Protein AF-A0A6G0U129-F1 (afdb_monomer)

Structure (mmCIF, N/CA/C/O backbone):
data_AF-A0A6G0U129-F1
#
_entry.id   AF-A0A6G0U129-F1
#
loop_
_atom_site.group_PDB
_atom_site.id
_atom_site.type_symbol
_atom_site.label_atom_id
_atom_site.label_alt_id
_atom_site.label_comp_id
_atom_site.label_asym_id
_atom_site.label_entity_id
_atom_site.label_seq_id
_atom_site.pdbx_PDB_ins_code
_atom_site.Cartn_x
_atom_site.Cartn_y
_atom_site.Cartn_z
_atom_site.occupancy
_atom_site.B_iso_or_equiv
_atom_site.auth_seq_id
_atom_site.auth_comp_id
_atom_site.auth_asym_id
_atom_site.auth_atom_id
_atom_site.pdbx_PDB_model_num
ATOM 1 N N . MET A 1 1 ? -0.779 -7.998 -1.312 1.00 82.19 1 MET A N 1
ATOM 2 C CA . MET A 1 1 ? -1.085 -9.159 -0.430 1.00 82.19 1 MET A CA 1
ATOM 3 C C . MET A 1 1 ? -1.477 -8.785 1.014 1.00 82.19 1 MET A C 1
ATOM 5 O O . MET A 1 1 ? -2.601 -9.069 1.409 1.00 82.19 1 MET A O 1
ATOM 9 N N . LYS A 1 2 ? -0.619 -8.112 1.806 1.00 89.19 2 LYS A N 1
ATOM 10 C CA . LYS A 1 2 ? -0.858 -7.835 3.250 1.00 89.19 2 LYS A CA 1
ATOM 11 C C . LYS A 1 2 ? -2.200 -7.145 3.566 1.00 89.19 2 LYS A C 1
ATOM 13 O O . LYS A 1 2 ? -2.839 -7.475 4.559 1.00 89.19 2 LYS A O 1
ATOM 18 N N . ARG A 1 3 ? -2.641 -6.203 2.724 1.00 90.75 3 ARG A N 1
ATOM 19 C CA . ARG A 1 3 ? -3.930 -5.504 2.886 1.00 90.75 3 ARG A CA 1
ATOM 20 C C . ARG A 1 3 ? -5.121 -6.459 2.755 1.00 90.75 3 ARG A C 1
ATOM 22 O O . ARG A 1 3 ? -5.935 -6.524 3.664 1.00 90.75 3 ARG A O 1
ATOM 29 N N . ALA A 1 4 ? -5.134 -7.274 1.699 1.00 90.94 4 ALA A N 1
ATOM 30 C CA . ALA A 1 4 ? -6.171 -8.276 1.465 1.00 90.94 4 ALA A CA 1
ATOM 31 C C . ALA A 1 4 ? -6.281 -9.282 2.622 1.00 90.94 4 ALA A C 1
ATOM 33 O O . ALA A 1 4 ? -7.391 -9.594 3.041 1.00 90.94 4 ALA A O 1
ATOM 34 N N . TRP A 1 5 ? -5.147 -9.715 3.185 1.00 94.31 5 TRP A N 1
ATOM 35 C CA . TRP A 1 5 ? -5.137 -10.593 4.358 1.00 94.31 5 TRP A CA 1
ATOM 36 C C . TRP A 1 5 ? -5.777 -9.942 5.586 1.00 94.31 5 TRP A C 1
ATOM 38 O O . TRP A 1 5 ? -6.634 -10.536 6.234 1.00 94.31 5 TRP A O 1
ATOM 48 N N . ARG A 1 6 ? -5.423 -8.684 5.881 1.00 94.69 6 ARG A N 1
ATOM 49 C CA . ARG A 1 6 ? -6.038 -7.941 6.992 1.00 94.69 6 ARG A CA 1
ATOM 50 C C . ARG A 1 6 ? -7.542 -7.774 6.800 1.00 94.69 6 ARG A C 1
ATOM 52 O O . ARG A 1 6 ? -8.272 -7.826 7.782 1.00 94.69 6 ARG A O 1
ATOM 59 N N . ASP A 1 7 ? -7.999 -7.574 5.571 1.00 94.56 7 ASP A N 1
ATOM 60 C CA . ASP A 1 7 ? -9.425 -7.428 5.281 1.00 94.56 7 ASP A CA 1
ATOM 61 C C . ASP A 1 7 ? -10.180 -8.745 5.503 1.00 94.56 7 ASP A C 1
ATOM 63 O O . ASP A 1 7 ? -11.234 -8.731 6.132 1.00 94.56 7 ASP A O 1
ATOM 67 N N . ILE A 1 8 ? -9.611 -9.881 5.081 1.00 94.44 8 ILE A N 1
ATOM 68 C CA . ILE A 1 8 ? -10.173 -11.220 5.336 1.00 94.44 8 ILE A CA 1
ATOM 69 C C . ILE A 1 8 ? -10.252 -11.494 6.844 1.00 94.44 8 ILE A C 1
ATOM 71 O O . ILE A 1 8 ? -11.299 -11.896 7.346 1.00 94.44 8 ILE A O 1
ATOM 75 N N . LEU A 1 9 ? -9.187 -11.199 7.595 1.00 93.62 9 LEU A N 1
ATOM 76 C CA . LEU A 1 9 ? -9.188 -11.361 9.052 1.00 93.62 9 LEU A CA 1
ATOM 77 C C . LEU A 1 9 ? -10.216 -10.458 9.748 1.00 93.62 9 LEU A C 1
ATOM 79 O O . LEU A 1 9 ? -10.861 -10.883 10.704 1.00 93.62 9 LEU A O 1
ATOM 83 N N . ARG A 1 10 ? -10.399 -9.220 9.269 1.00 93.88 10 ARG A N 1
ATOM 84 C CA . ARG A 1 10 ? -11.442 -8.315 9.777 1.00 93.88 10 ARG A CA 1
ATOM 85 C C . ARG A 1 10 ? -12.841 -8.857 9.497 1.00 93.88 10 ARG A C 1
ATOM 87 O O . ARG A 1 10 ? -13.677 -8.843 10.392 1.00 93.88 10 ARG A O 1
ATOM 94 N N . GLN A 1 11 ? -13.087 -9.351 8.284 1.00 93.56 11 GLN A N 1
ATOM 95 C CA . GLN A 1 11 ? -14.366 -9.966 7.914 1.00 93.56 11 GLN A CA 1
ATOM 96 C C . GLN A 1 11 ? -14.665 -11.194 8.780 1.00 93.56 11 GLN A C 1
ATOM 98 O O . GLN A 1 11 ? -15.768 -11.316 9.312 1.00 93.56 11 GLN A O 1
ATOM 103 N N . TRP A 1 12 ? -13.667 -12.053 8.996 1.00 93.88 12 TRP A N 1
ATOM 104 C CA . TRP A 1 12 ? -13.798 -13.202 9.887 1.00 93.88 12 TRP A CA 1
ATOM 105 C C . TRP A 1 12 ? -14.127 -12.773 11.324 1.00 93.88 12 TRP A C 1
ATOM 107 O O . TRP A 1 12 ? -15.080 -13.285 11.908 1.00 93.88 12 TRP A O 1
ATOM 117 N N . LYS A 1 13 ? -13.423 -11.772 11.869 1.00 93.00 13 LYS A N 1
ATOM 118 C CA . LYS A 1 13 ? -13.658 -11.262 13.232 1.00 93.00 13 LYS A CA 1
ATOM 119 C C . LYS A 1 13 ? -15.055 -10.654 13.425 1.00 93.00 13 LYS A C 1
ATOM 121 O O . LYS A 1 13 ? -15.589 -10.703 14.525 1.00 93.00 13 LYS A O 1
ATOM 126 N N . ASN A 1 14 ? -15.667 -10.136 12.360 1.00 91.56 14 ASN A N 1
ATOM 127 C CA . ASN A 1 14 ? -17.037 -9.610 12.385 1.00 91.56 14 ASN A CA 1
ATOM 128 C C . ASN A 1 14 ? -18.121 -10.707 12.327 1.00 91.56 14 ASN A C 1
ATOM 130 O O . ASN A 1 14 ? -19.307 -10.410 12.459 1.00 91.56 14 ASN A O 1
ATOM 134 N N . THR A 1 15 ? -17.748 -11.969 12.103 1.00 91.25 15 THR A N 1
ATOM 135 C CA . THR A 1 15 ? -18.687 -13.102 12.072 1.00 91.25 15 THR A CA 1
ATOM 136 C C . THR A 1 15 ? -19.051 -13.531 13.497 1.00 91.25 15 THR A C 1
ATOM 138 O O . THR A 1 15 ? -18.227 -13.403 14.397 1.00 91.25 15 THR A O 1
ATOM 141 N N . LYS A 1 16 ? -20.245 -14.112 13.716 1.00 87.25 16 LYS A N 1
ATOM 142 C CA . LYS A 1 16 ? -20.669 -14.626 15.040 1.00 87.25 16 LYS A CA 1
ATOM 143 C C . LYS A 1 16 ? -19.612 -15.521 15.691 1.00 87.25 16 LYS A C 1
ATOM 145 O O . LYS A 1 16 ? -19.291 -15.333 16.854 1.00 87.25 16 LYS A O 1
ATOM 150 N N . THR A 1 17 ? -19.038 -16.444 14.923 1.00 85.69 17 THR A N 1
ATOM 151 C CA . THR A 1 17 ? -17.970 -17.331 15.396 1.00 85.69 17 THR A CA 1
ATOM 152 C C . THR A 1 17 ? -16.692 -16.550 15.701 1.00 85.69 17 THR A C 1
ATOM 154 O O . THR A 1 17 ? -16.169 -16.649 16.802 1.00 85.69 17 THR A O 1
ATOM 157 N N . GLY A 1 18 ? -16.203 -15.732 14.763 1.00 85.50 18 GLY A N 1
ATOM 158 C CA . GLY A 1 18 ? -14.938 -15.002 14.921 1.00 85.50 18 GLY A CA 1
ATOM 159 C C . GLY A 1 18 ? -14.965 -13.900 15.984 1.00 85.50 18 GLY A C 1
ATOM 160 O O . GLY A 1 18 ? -13.926 -13.592 16.555 1.00 85.50 18 GLY A O 1
ATOM 161 N N . SER A 1 19 ? -16.137 -13.348 16.307 1.00 89.06 19 SER A N 1
ATOM 162 C CA . SER A 1 19 ? -16.291 -12.353 17.375 1.00 89.06 19 SER A CA 1
ATOM 163 C C . SER A 1 19 ? -16.135 -12.955 18.773 1.00 89.06 19 SER A C 1
ATOM 165 O O . SER A 1 19 ? -15.818 -12.223 19.709 1.00 89.06 19 SER A O 1
ATOM 167 N N . CYS A 1 20 ? -16.371 -14.261 18.931 1.00 88.56 20 CYS A N 1
ATOM 168 C CA . CYS A 1 20 ? -16.239 -14.956 20.212 1.00 88.56 20 CYS A CA 1
ATOM 169 C C . CYS A 1 20 ? -14.793 -15.367 20.526 1.00 88.56 20 CYS A C 1
ATOM 171 O O . CYS A 1 20 ? -14.497 -15.697 21.672 1.00 88.56 20 CYS A O 1
ATOM 173 N N . TYR A 1 21 ? -13.894 -15.348 19.537 1.00 86.62 21 TYR A N 1
ATOM 174 C CA . TYR A 1 21 ? -12.507 -15.779 19.701 1.00 86.62 21 TYR A CA 1
ATOM 175 C C . TYR A 1 21 ? -11.539 -14.595 19.629 1.00 86.62 21 TYR A C 1
ATOM 177 O O . TYR A 1 21 ? -11.627 -13.728 18.760 1.00 86.62 21 TYR A O 1
ATOM 185 N N . THR A 1 22 ? -10.578 -14.563 20.555 1.00 86.00 22 THR A N 1
ATOM 186 C CA . THR A 1 22 ? -9.531 -13.527 20.588 1.00 86.00 22 THR A CA 1
ATOM 187 C C . THR A 1 22 ? -8.443 -13.803 19.548 1.00 86.00 22 THR A C 1
ATOM 189 O O . THR A 1 22 ? -7.896 -12.874 18.950 1.00 86.00 22 THR A O 1
ATOM 192 N N . THR A 1 23 ? -8.172 -15.086 19.304 1.00 88.81 23 THR A N 1
ATOM 193 C CA . THR A 1 23 ? -7.172 -15.608 18.376 1.00 88.81 23 THR A CA 1
ATOM 194 C C . THR A 1 23 ? -7.830 -16.427 17.272 1.00 88.81 23 THR A C 1
ATOM 196 O O . THR A 1 23 ? -8.945 -16.931 17.406 1.00 88.81 23 THR A O 1
ATOM 199 N N . LEU A 1 24 ? -7.133 -16.552 16.142 1.00 89.38 24 LEU A N 1
ATOM 200 C CA . LEU A 1 24 ? -7.595 -17.382 15.038 1.00 89.38 24 LEU A CA 1
ATOM 201 C C . LEU A 1 24 ? -7.411 -18.864 15.389 1.00 89.38 24 LEU A C 1
ATOM 203 O O . LEU A 1 24 ? -6.307 -19.297 15.714 1.00 89.38 24 LEU A O 1
ATOM 207 N N . GLN A 1 25 ? -8.487 -19.642 15.290 1.00 90.31 25 GLN A N 1
ATOM 208 C CA . GLN A 1 25 ? -8.441 -21.090 15.495 1.00 90.31 25 GLN A CA 1
ATOM 209 C C . GLN A 1 25 ? -7.656 -21.783 14.371 1.00 90.31 25 GLN A C 1
ATOM 211 O O . GLN A 1 25 ? -7.764 -21.394 13.203 1.00 90.31 25 GLN A O 1
ATOM 216 N N . LYS A 1 26 ? -6.908 -22.844 14.709 1.00 89.31 26 LYS A N 1
ATOM 217 C CA . LYS A 1 26 ? -6.070 -23.591 13.752 1.00 89.31 26 LYS A CA 1
ATOM 218 C C . LYS A 1 26 ? -6.872 -24.135 12.567 1.00 89.31 26 LYS A C 1
ATOM 220 O O . LYS A 1 26 ? -6.410 -24.034 11.438 1.00 89.31 26 LYS A O 1
ATOM 225 N N . ASP A 1 27 ? -8.097 -24.594 12.799 1.00 89.94 27 ASP A N 1
ATOM 226 C CA . ASP A 1 27 ? -8.946 -25.195 11.759 1.00 89.94 27 ASP A CA 1
ATOM 227 C C . ASP A 1 27 ? -9.476 -24.171 10.744 1.00 89.94 27 ASP A C 1
ATOM 229 O O . ASP A 1 27 ? -9.787 -24.498 9.596 1.00 89.94 27 ASP A O 1
ATOM 233 N N . MET A 1 28 ? -9.567 -22.904 11.156 1.00 90.25 28 MET A N 1
ATOM 234 C CA . MET A 1 28 ? -10.035 -21.813 10.303 1.00 90.25 28 MET A CA 1
ATOM 235 C C . MET A 1 28 ? -8.918 -21.234 9.438 1.00 90.25 28 MET A C 1
ATOM 237 O O . MET A 1 28 ? -9.198 -20.677 8.375 1.00 90.25 28 MET A O 1
ATOM 241 N N . PHE A 1 29 ? -7.660 -21.374 9.859 1.00 91.88 29 PHE A N 1
ATOM 242 C CA . PHE A 1 29 ? -6.520 -20.804 9.151 1.00 91.88 29 PHE A CA 1
ATOM 243 C C . PHE A 1 29 ? -6.392 -21.297 7.698 1.00 91.88 29 PHE A C 1
ATOM 245 O O . PHE A 1 29 ? -6.326 -20.433 6.820 1.00 91.88 29 PHE A O 1
ATOM 252 N N . PRO A 1 30 ? -6.445 -22.613 7.393 1.00 94.81 30 PRO A N 1
ATOM 253 C CA . PRO A 1 30 ? -6.364 -23.093 6.013 1.00 94.81 30 PRO A CA 1
ATOM 254 C C . PRO A 1 30 ? -7.454 -22.495 5.124 1.00 94.81 30 PRO A C 1
ATOM 256 O O . PRO A 1 30 ? -7.175 -22.053 4.016 1.00 94.81 30 PRO A O 1
ATOM 259 N N . ARG A 1 31 ? -8.686 -22.392 5.640 1.00 93.94 31 ARG A N 1
ATOM 260 C CA . ARG A 1 31 ? -9.835 -21.857 4.894 1.00 93.94 31 ARG A CA 1
ATOM 261 C C . ARG A 1 31 ? -9.650 -20.384 4.538 1.00 93.94 31 ARG A C 1
ATOM 263 O O . ARG A 1 31 ? -9.869 -19.990 3.395 1.00 93.94 31 ARG A O 1
ATOM 270 N N . LEU A 1 32 ? -9.227 -19.571 5.507 1.00 94.44 32 LEU A N 1
ATOM 271 C CA . LEU A 1 32 ? -8.958 -18.151 5.267 1.00 94.44 32 LEU A CA 1
ATOM 272 C C . LEU A 1 32 ? -7.756 -17.958 4.337 1.00 94.44 32 LEU A C 1
ATOM 274 O O . LEU A 1 32 ? -7.737 -17.014 3.548 1.00 94.44 32 LEU A O 1
ATOM 278 N N . LEU A 1 33 ? -6.759 -18.843 4.418 1.00 94.06 33 LEU A N 1
ATOM 279 C CA . LEU A 1 33 ? -5.597 -18.807 3.540 1.00 94.06 33 LEU A CA 1
ATOM 280 C C . LEU A 1 33 ? -5.979 -19.116 2.088 1.00 94.06 33 LEU A C 1
ATOM 282 O O . LEU A 1 33 ? -5.548 -18.386 1.200 1.00 94.06 33 LEU A O 1
ATOM 286 N N . THR A 1 34 ? -6.829 -20.117 1.837 1.00 94.75 34 THR A N 1
ATOM 287 C CA . THR A 1 34 ? -7.367 -20.389 0.491 1.00 94.75 34 THR A CA 1
ATOM 288 C C . THR A 1 34 ? -8.096 -19.165 -0.060 1.00 94.75 34 THR A C 1
ATOM 290 O O . THR A 1 34 ? -7.770 -18.693 -1.143 1.00 94.75 34 THR A O 1
ATOM 293 N N . GLN A 1 3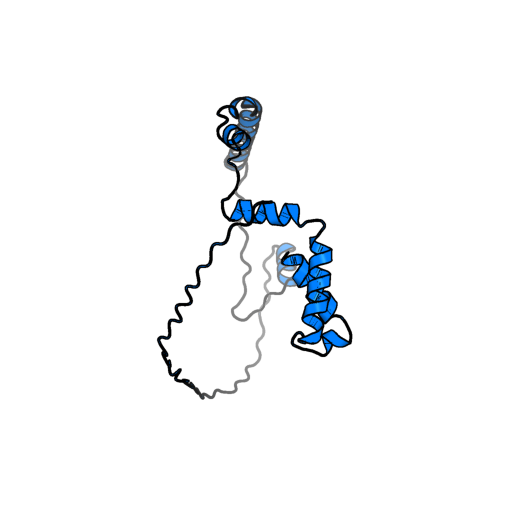5 ? -8.966 -18.548 0.745 1.00 93.88 35 GLN A N 1
ATOM 294 C CA . GLN A 1 35 ? -9.672 -17.324 0.358 1.00 93.88 35 GLN A CA 1
ATOM 295 C C . GLN A 1 35 ? -8.714 -16.163 0.026 1.00 93.88 35 GLN A C 1
ATOM 297 O O . GLN A 1 35 ? -9.000 -15.331 -0.839 1.00 93.88 35 GLN A O 1
ATOM 302 N N . LEU A 1 36 ? -7.571 -16.075 0.716 1.00 94.00 36 LEU A N 1
ATOM 303 C CA . LEU A 1 36 ? -6.532 -15.110 0.373 1.00 94.00 36 LEU A CA 1
ATOM 304 C C . LEU A 1 36 ? -5.916 -15.426 -0.989 1.00 94.00 36 LEU A C 1
ATOM 306 O O . LEU A 1 36 ? -5.750 -14.487 -1.766 1.00 94.00 36 LEU A O 1
ATOM 310 N N . MET A 1 37 ? -5.578 -16.692 -1.253 1.00 93.00 37 MET A N 1
ATOM 311 C CA . MET A 1 37 ? -4.967 -17.131 -2.513 1.00 93.00 37 MET A CA 1
ATOM 312 C C . MET A 1 37 ? -5.865 -16.812 -3.711 1.00 93.00 37 MET A C 1
ATOM 314 O O . MET A 1 37 ? -5.389 -16.176 -4.651 1.00 93.00 37 MET A O 1
ATOM 318 N N . ASP A 1 38 ? -7.163 -17.099 -3.615 1.00 92.19 38 ASP A N 1
ATOM 319 C CA . ASP A 1 38 ? -8.142 -16.779 -4.665 1.00 92.19 38 ASP A CA 1
ATOM 320 C C . ASP A 1 38 ? -8.207 -15.263 -4.923 1.00 92.19 38 ASP A C 1
ATOM 322 O O . ASP A 1 38 ? -8.197 -14.779 -6.054 1.00 92.19 38 ASP A O 1
ATOM 326 N N . LYS A 1 39 ? -8.202 -14.460 -3.850 1.00 89.94 39 LYS A N 1
ATOM 327 C CA . LYS A 1 39 ? -8.294 -12.995 -3.948 1.00 89.94 39 LYS A CA 1
ATOM 328 C C . LYS A 1 39 ? -7.039 -12.346 -4.536 1.00 89.94 39 LYS A C 1
ATOM 330 O O . LYS A 1 39 ? -7.123 -11.253 -5.099 1.00 89.94 39 LYS A O 1
ATOM 335 N N . ILE A 1 40 ? -5.868 -12.957 -4.360 1.00 90.25 40 ILE A N 1
ATOM 336 C CA . ILE A 1 40 ? -4.608 -12.438 -4.910 1.00 90.25 40 ILE A CA 1
ATOM 337 C C . ILE A 1 40 ? -4.275 -13.009 -6.284 1.00 90.25 40 ILE A C 1
ATOM 339 O O . ILE A 1 40 ? -3.354 -12.482 -6.901 1.00 90.25 40 ILE A O 1
ATOM 343 N N . GLU A 1 41 ? -4.982 -14.038 -6.757 1.00 88.81 41 GLU A N 1
ATOM 344 C CA . GLU A 1 41 ? -4.705 -14.705 -8.031 1.00 88.81 41 GLU A CA 1
ATOM 345 C C . GLU A 1 41 ? -4.731 -13.719 -9.206 1.00 88.81 41 GLU A C 1
ATOM 347 O O . GLU A 1 41 ? -3.772 -13.647 -9.975 1.00 88.81 41 GLU A O 1
ATOM 352 N N . LEU A 1 42 ? -5.741 -12.843 -9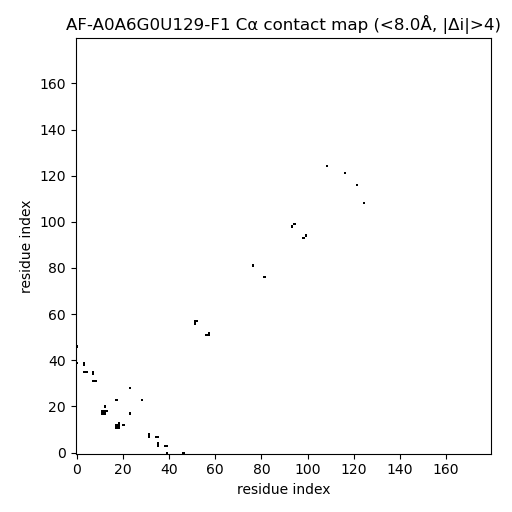.238 1.00 82.25 42 LEU A N 1
ATOM 353 C CA . LEU A 1 42 ? -5.878 -11.764 -10.226 1.00 82.25 42 LEU A CA 1
ATOM 354 C C . LEU A 1 42 ? -4.663 -10.820 -10.254 1.00 82.25 42 LEU A C 1
ATOM 356 O O . LEU A 1 42 ? -4.217 -10.399 -11.316 1.00 82.25 42 LEU A O 1
ATOM 360 N N . ASN A 1 43 ? -4.084 -10.532 -9.086 1.00 84.31 43 ASN A N 1
ATOM 361 C CA . ASN A 1 43 ? -2.965 -9.595 -8.937 1.00 84.31 43 ASN A CA 1
ATOM 362 C C . ASN A 1 43 ? -1.625 -10.318 -8.724 1.00 84.31 43 ASN A C 1
ATOM 364 O O . ASN A 1 43 ? -0.640 -9.699 -8.309 1.00 84.31 43 ASN A O 1
ATOM 368 N N . LYS A 1 44 ? -1.562 -11.637 -8.944 1.00 85.25 44 LYS A N 1
ATOM 369 C CA . LYS A 1 44 ? -0.391 -12.462 -8.613 1.00 85.25 44 LYS A CA 1
ATOM 370 C C . LYS A 1 44 ? 0.835 -12.016 -9.400 1.00 85.25 44 LYS A C 1
ATOM 372 O O . LYS A 1 44 ? 1.903 -11.844 -8.820 1.00 85.25 44 LYS A O 1
ATOM 377 N N . VAL A 1 45 ? 0.655 -11.751 -10.693 1.00 85.81 45 VAL A N 1
ATOM 378 C CA . VAL A 1 45 ? 1.719 -11.294 -11.598 1.00 85.81 45 VAL A CA 1
ATOM 379 C C . VAL A 1 45 ? 2.267 -9.932 -11.173 1.00 85.81 45 VAL A C 1
ATOM 381 O O . VAL A 1 45 ? 3.479 -9.735 -11.148 1.00 85.81 45 VAL A O 1
ATOM 384 N N . GLU A 1 46 ? 1.400 -8.992 -10.801 1.00 86.25 46 GLU A N 1
ATOM 385 C CA . GLU A 1 46 ? 1.816 -7.658 -10.357 1.00 86.25 46 GLU A CA 1
ATOM 386 C C . GLU A 1 46 ? 2.521 -7.694 -9.003 1.00 86.25 46 GLU A C 1
ATOM 388 O O . GLU A 1 46 ? 3.567 -7.070 -8.844 1.00 86.25 46 GLU A O 1
ATOM 393 N N . ASN A 1 47 ? 1.995 -8.465 -8.045 1.00 85.94 47 ASN A N 1
ATOM 394 C CA . ASN A 1 47 ? 2.639 -8.657 -6.745 1.00 85.94 47 ASN A CA 1
ATOM 395 C C . ASN A 1 47 ? 4.031 -9.284 -6.909 1.00 85.94 47 ASN A C 1
ATOM 397 O O . ASN A 1 47 ? 4.966 -8.882 -6.219 1.00 85.94 47 ASN A O 1
ATOM 401 N N . LEU A 1 48 ? 4.174 -10.234 -7.838 1.00 86.50 48 LEU A N 1
ATOM 402 C CA . LEU A 1 48 ? 5.446 -10.879 -8.139 1.00 86.50 48 LEU A CA 1
ATOM 403 C C . LEU A 1 48 ? 6.435 -9.890 -8.772 1.00 86.50 48 LEU A C 1
ATOM 405 O O . LEU A 1 48 ? 7.556 -9.752 -8.291 1.00 86.50 48 LEU A O 1
ATOM 409 N N . LYS A 1 49 ? 6.001 -9.130 -9.787 1.00 85.94 49 LYS A N 1
ATOM 410 C CA . LYS A 1 49 ? 6.807 -8.062 -10.404 1.00 85.94 49 LYS A CA 1
ATOM 411 C C . LYS A 1 49 ? 7.230 -6.998 -9.386 1.00 85.94 49 LYS A C 1
ATOM 413 O O . LYS A 1 49 ? 8.370 -6.546 -9.419 1.00 85.94 49 LYS A O 1
ATOM 418 N N . ALA A 1 50 ? 6.336 -6.608 -8.478 1.00 84.69 50 ALA A N 1
ATOM 419 C CA . ALA A 1 50 ? 6.636 -5.655 -7.413 1.00 84.69 50 ALA A CA 1
ATOM 420 C C . ALA A 1 50 ? 7.654 -6.218 -6.408 1.00 84.69 50 ALA A C 1
ATOM 422 O O . ALA A 1 50 ? 8.562 -5.495 -6.013 1.00 84.69 50 ALA A O 1
ATOM 423 N N . GLY A 1 51 ? 7.547 -7.501 -6.046 1.00 85.44 51 GLY A N 1
ATOM 424 C CA . GLY A 1 51 ? 8.525 -8.176 -5.189 1.00 85.44 51 GLY A CA 1
ATOM 425 C C . GLY A 1 51 ? 9.914 -8.246 -5.825 1.00 85.44 51 GLY A C 1
ATOM 426 O O . GLY A 1 51 ? 10.896 -7.892 -5.182 1.00 85.44 51 GLY A O 1
ATOM 427 N N . PHE A 1 52 ? 9.990 -8.611 -7.107 1.00 87.94 52 PHE A N 1
ATOM 428 C CA . PHE A 1 52 ? 11.242 -8.602 -7.871 1.00 87.94 52 PHE A CA 1
ATOM 429 C C . PHE A 1 52 ? 11.855 -7.203 -7.976 1.00 87.94 52 PHE A C 1
ATOM 431 O O . PHE A 1 52 ? 13.061 -7.040 -7.812 1.00 87.94 52 PHE A O 1
ATOM 438 N N . LYS A 1 53 ? 11.020 -6.178 -8.176 1.00 84.50 53 LYS A N 1
ATOM 439 C CA . LYS A 1 53 ? 11.461 -4.782 -8.176 1.00 84.50 53 LYS A CA 1
ATOM 440 C C . LYS A 1 53 ? 12.034 -4.355 -6.820 1.00 84.50 53 LYS A C 1
ATOM 442 O O . LYS A 1 53 ? 13.085 -3.727 -6.798 1.00 84.50 53 LYS A O 1
ATOM 447 N N . GLU A 1 54 ? 11.367 -4.697 -5.718 1.00 82.94 54 GLU A N 1
ATOM 448 C CA . GLU A 1 54 ? 11.817 -4.361 -4.357 1.00 82.94 54 GLU A CA 1
ATOM 449 C C . GLU A 1 54 ? 13.124 -5.077 -3.992 1.00 82.94 54 GLU A C 1
ATOM 451 O O . GLU A 1 54 ? 14.023 -4.477 -3.415 1.00 82.94 54 GLU A O 1
ATOM 456 N N . ALA A 1 55 ? 13.267 -6.342 -4.398 1.00 83.44 55 ALA A N 1
ATOM 457 C CA . ALA A 1 55 ? 14.498 -7.115 -4.233 1.00 83.44 55 ALA A CA 1
ATOM 458 C C . ALA A 1 55 ? 15.648 -6.637 -5.143 1.00 83.44 55 ALA A C 1
ATOM 460 O O . ALA A 1 55 ? 16.732 -7.214 -5.121 1.00 83.44 55 ALA A O 1
ATOM 461 N N . GLY A 1 56 ? 15.414 -5.632 -5.993 1.00 79.00 56 GLY A N 1
ATOM 462 C CA . GLY A 1 56 ? 16.384 -5.140 -6.969 1.00 79.00 56 GLY A CA 1
ATOM 463 C C . GLY A 1 56 ? 16.586 -6.059 -8.179 1.00 79.00 56 GLY A C 1
ATOM 464 O O . GLY A 1 56 ? 17.257 -5.666 -9.129 1.00 79.00 56 GLY A O 1
ATOM 465 N N . ILE A 1 57 ? 15.952 -7.234 -8.210 1.00 82.62 57 ILE A N 1
ATOM 466 C CA . ILE A 1 57 ? 16.016 -8.218 -9.298 1.00 82.62 57 ILE A CA 1
ATOM 467 C C . ILE A 1 57 ? 15.030 -7.809 -10.401 1.00 82.62 57 ILE A C 1
ATOM 469 O O . ILE A 1 57 ? 14.017 -8.458 -10.650 1.00 82.62 57 ILE A O 1
ATOM 473 N N . HIS A 1 58 ? 15.297 -6.686 -11.058 1.00 77.50 58 HIS A N 1
ATOM 474 C CA . HIS A 1 58 ? 14.510 -6.230 -12.198 1.00 77.50 58 HIS A CA 1
ATOM 475 C C . HIS A 1 58 ? 15.435 -5.756 -13.323 1.00 77.50 58 HIS A C 1
ATOM 477 O O . HIS A 1 58 ? 16.467 -5.147 -13.034 1.00 77.50 58 HIS A O 1
ATOM 483 N N . PRO A 1 59 ? 15.096 -6.010 -14.603 1.00 79.00 59 PRO A N 1
ATOM 484 C CA . PRO A 1 59 ? 15.860 -5.460 -15.712 1.00 79.00 59 PRO A CA 1
ATOM 485 C C . PRO A 1 59 ? 15.924 -3.938 -15.596 1.00 79.00 59 PRO A C 1
ATOM 487 O O . PRO A 1 59 ? 14.897 -3.280 -15.405 1.00 79.00 59 PRO A O 1
ATOM 490 N N . VAL A 1 60 ? 17.131 -3.387 -15.723 1.00 72.69 60 VAL A N 1
ATOM 491 C CA . VAL A 1 60 ? 17.346 -1.939 -15.725 1.00 72.69 60 VAL A CA 1
ATOM 492 C C . VAL A 1 60 ? 16.546 -1.342 -16.880 1.00 72.69 60 VAL A C 1
ATOM 494 O O . VAL A 1 60 ? 16.831 -1.601 -18.051 1.00 72.69 60 VAL A O 1
ATOM 497 N N . ASN A 1 61 ? 15.519 -0.557 -16.552 1.00 79.06 61 ASN A N 1
ATOM 498 C CA . ASN A 1 61 ? 14.708 0.124 -17.551 1.00 79.06 61 ASN A CA 1
ATOM 499 C C . ASN A 1 61 ? 15.471 1.360 -18.044 1.00 79.06 61 ASN A C 1
ATOM 501 O O . ASN A 1 61 ? 15.431 2.422 -17.419 1.00 79.06 61 ASN A O 1
ATOM 505 N N . LYS A 1 62 ? 16.189 1.180 -19.158 1.00 80.12 62 LYS A N 1
ATOM 506 C CA . LYS A 1 62 ? 16.995 2.224 -19.797 1.00 80.12 62 LYS A CA 1
ATOM 507 C C . LYS A 1 62 ? 16.150 3.439 -20.169 1.00 80.12 62 LYS A C 1
ATOM 509 O O . LYS A 1 62 ? 16.617 4.548 -19.980 1.00 80.12 62 LYS A O 1
ATOM 514 N N . ASP A 1 63 ? 14.906 3.248 -20.597 1.00 75.75 63 ASP A N 1
ATOM 515 C CA . ASP A 1 63 ? 14.039 4.343 -21.044 1.00 75.75 63 ASP A CA 1
ATOM 516 C C . ASP A 1 63 ? 13.655 5.271 -19.887 1.00 75.75 63 ASP A C 1
ATOM 518 O O . ASP A 1 63 ? 13.747 6.488 -20.012 1.00 75.75 63 ASP A O 1
ATOM 522 N N . LYS A 1 64 ? 13.324 4.710 -18.715 1.00 70.44 64 LYS A N 1
ATOM 523 C CA . LYS A 1 64 ? 13.085 5.507 -17.495 1.00 70.44 64 LYS A CA 1
ATOM 524 C C . LYS A 1 64 ? 14.337 6.227 -17.016 1.00 70.44 64 LYS A C 1
ATOM 526 O O . LYS A 1 64 ? 14.257 7.348 -16.521 1.00 70.44 64 LYS A O 1
ATOM 531 N N . LEU A 1 65 ? 15.487 5.572 -17.144 1.00 72.06 65 LEU A N 1
ATOM 532 C CA . LEU A 1 65 ? 16.769 6.166 -16.793 1.00 72.06 65 LEU A CA 1
ATOM 533 C C . LEU A 1 65 ? 17.116 7.315 -17.752 1.00 72.06 65 LEU A C 1
ATOM 535 O O . LEU A 1 65 ? 17.546 8.365 -17.294 1.00 72.06 65 LEU A O 1
ATOM 539 N N . LEU A 1 66 ? 16.846 7.164 -19.049 1.00 75.50 66 LEU A N 1
ATOM 540 C CA . LEU A 1 66 ? 17.005 8.209 -20.062 1.00 75.50 66 LEU A CA 1
ATOM 541 C C . LEU A 1 66 ? 16.011 9.365 -19.868 1.00 75.50 66 LEU A C 1
ATOM 543 O O . LEU A 1 66 ? 16.393 10.516 -20.040 1.00 75.50 66 LEU A O 1
ATOM 547 N N . GLU A 1 67 ? 14.774 9.099 -19.437 1.00 72.88 67 GLU A N 1
ATOM 548 C CA . GLU A 1 67 ? 13.792 10.133 -19.065 1.00 72.88 67 GLU A CA 1
ATOM 549 C C . GLU A 1 67 ? 14.247 10.952 -17.840 1.00 72.88 67 GLU A C 1
ATOM 551 O O . GLU A 1 67 ? 14.007 12.158 -17.756 1.00 72.88 67 GLU A O 1
ATOM 556 N N . GLN A 1 68 ? 14.937 10.314 -16.888 1.00 65.75 68 GLN A N 1
ATOM 557 C CA . GLN A 1 68 ? 15.543 10.997 -15.741 1.00 65.75 68 GLN A CA 1
ATOM 558 C C . GLN A 1 68 ? 16.831 11.737 -16.104 1.00 65.75 68 GLN A C 1
ATOM 560 O O . GLN A 1 68 ? 17.074 12.814 -15.561 1.00 65.75 68 GLN A O 1
ATOM 565 N N . LEU A 1 69 ? 17.629 11.177 -17.015 1.00 67.81 69 LEU A N 1
ATOM 566 C CA . LEU A 1 69 ? 18.832 11.812 -17.548 1.00 67.81 69 LEU A CA 1
ATOM 567 C C . LEU A 1 69 ? 18.535 12.903 -18.570 1.00 67.81 69 LEU A C 1
ATOM 569 O O . LEU A 1 69 ? 19.467 13.600 -18.955 1.00 67.81 69 LEU A O 1
ATOM 573 N N . ALA A 1 70 ? 17.286 13.055 -19.019 1.00 60.47 70 ALA A N 1
ATOM 574 C CA . ALA A 1 70 ? 16.925 14.038 -20.022 1.00 60.47 70 ALA A CA 1
ATOM 575 C C . ALA A 1 70 ? 17.288 15.454 -19.543 1.00 60.47 70 ALA A C 1
ATOM 577 O O . ALA A 1 70 ? 16.501 16.153 -18.901 1.00 60.47 70 ALA A O 1
ATOM 578 N N . GLU A 1 71 ? 18.456 15.905 -20.000 1.00 57.09 71 GLU A N 1
ATOM 579 C CA . GLU A 1 71 ? 18.951 17.283 -20.099 1.00 57.09 71 GLU A CA 1
ATOM 580 C C . GLU A 1 71 ? 17.966 18.219 -20.839 1.00 57.09 71 GLU A C 1
ATOM 582 O O . GLU A 1 71 ? 18.200 19.415 -20.978 1.00 57.09 71 GLU A O 1
ATOM 587 N N . HIS A 1 72 ? 16.820 17.693 -21.279 1.00 54.84 72 HIS A N 1
ATOM 588 C CA . HIS A 1 72 ? 15.834 18.321 -22.146 1.00 54.84 72 HIS A CA 1
ATOM 589 C C . HIS A 1 72 ? 14.571 18.831 -21.425 1.00 54.84 72 HIS A C 1
ATOM 591 O O . HIS A 1 72 ? 13.594 19.203 -22.073 1.00 54.84 72 HIS A O 1
ATOM 597 N N . LYS A 1 73 ? 14.557 18.898 -20.085 1.00 56.28 73 LYS A N 1
ATOM 598 C CA . LYS A 1 73 ? 13.473 19.600 -19.358 1.00 56.28 73 LYS A CA 1
ATOM 599 C C . LYS A 1 73 ? 13.538 21.125 -19.500 1.00 56.28 73 LYS A C 1
ATOM 601 O O . LYS A 1 73 ? 12.558 21.797 -19.195 1.00 56.28 73 LYS A O 1
ATOM 606 N N . SER A 1 74 ? 14.644 21.669 -20.009 1.00 56.28 74 SER A N 1
ATOM 607 C CA . SER A 1 74 ? 14.771 23.096 -20.333 1.00 56.28 74 SER A CA 1
ATOM 608 C C . SER A 1 74 ? 13.858 23.537 -21.484 1.00 56.28 74 SER A C 1
ATOM 610 O O . SER A 1 74 ? 13.494 24.707 -21.533 1.00 56.28 74 SER A O 1
ATOM 612 N N . SER A 1 75 ? 13.450 22.622 -22.377 1.00 57.81 75 SER A N 1
ATOM 613 C CA . SER A 1 75 ? 12.616 22.958 -23.541 1.00 57.81 75 SER A CA 1
ATOM 614 C C . SER A 1 75 ? 11.109 22.886 -23.281 1.00 57.81 75 SER A C 1
ATOM 616 O O . SER A 1 75 ? 10.340 23.380 -24.095 1.00 57.81 75 SER A O 1
ATOM 618 N N . MET A 1 76 ? 10.674 22.216 -22.207 1.00 60.06 76 MET A N 1
ATOM 619 C CA . MET A 1 76 ? 9.249 22.054 -21.868 1.00 60.06 76 MET A CA 1
ATOM 620 C C . MET A 1 76 ? 8.772 23.087 -20.839 1.00 60.06 76 MET A C 1
ATOM 622 O O . MET A 1 76 ? 7.573 23.298 -20.672 1.00 60.06 76 MET A O 1
ATOM 626 N N . LEU A 1 77 ? 9.702 23.727 -20.132 1.00 64.69 77 LEU A N 1
ATOM 627 C CA . LEU A 1 77 ? 9.392 24.812 -19.217 1.00 64.69 77 LEU A CA 1
ATOM 628 C C . LEU A 1 77 ? 9.393 26.130 -19.994 1.00 64.69 77 LEU A C 1
ATOM 630 O O . LEU A 1 77 ? 10.444 26.587 -20.438 1.00 64.69 77 LEU A O 1
ATOM 634 N N . ASP A 1 78 ? 8.217 26.746 -20.135 1.00 74.81 78 ASP A N 1
ATOM 635 C CA . ASP A 1 78 ? 8.089 28.114 -20.642 1.00 74.81 78 ASP A CA 1
ATOM 636 C C . ASP A 1 78 ? 8.754 29.069 -19.643 1.00 74.81 78 ASP A C 1
ATOM 638 O O . ASP A 1 78 ? 8.135 29.557 -18.691 1.00 74.81 78 ASP A O 1
ATOM 642 N N . ASN A 1 79 ? 10.049 29.317 -19.844 1.00 79.75 79 ASN A N 1
ATOM 643 C CA . ASN A 1 79 ? 10.852 30.216 -19.015 1.00 79.75 79 ASN A CA 1
ATOM 644 C C . ASN A 1 79 ? 10.212 31.611 -18.910 1.00 79.75 79 ASN A C 1
ATOM 646 O O . ASN A 1 79 ? 10.305 32.254 -17.867 1.00 79.75 79 ASN A O 1
ATOM 650 N N . ASP A 1 80 ? 9.472 32.030 -19.938 1.00 81.88 80 ASP A N 1
ATOM 651 C CA . ASP A 1 80 ? 8.707 33.276 -19.950 1.00 81.88 80 ASP A CA 1
ATOM 652 C C . ASP A 1 80 ? 7.510 33.258 -18.992 1.00 81.88 80 ASP A C 1
ATOM 654 O O . ASP A 1 80 ? 7.224 34.264 -18.339 1.00 81.88 80 ASP A O 1
ATOM 658 N N . LEU A 1 81 ? 6.801 32.131 -18.875 1.00 85.38 81 LEU A N 1
ATOM 659 C CA . LEU A 1 81 ? 5.688 31.987 -17.933 1.00 85.38 81 LEU A CA 1
ATOM 660 C C . LEU A 1 81 ? 6.204 31.983 -16.490 1.00 85.38 81 LEU A C 1
ATOM 662 O O . LEU A 1 81 ? 5.637 32.647 -15.621 1.00 85.38 81 LEU A O 1
ATOM 666 N N . ILE A 1 82 ? 7.315 31.283 -16.257 1.00 86.25 82 ILE A N 1
ATOM 667 C CA . ILE A 1 82 ? 7.986 31.211 -14.954 1.00 86.25 82 ILE A CA 1
AT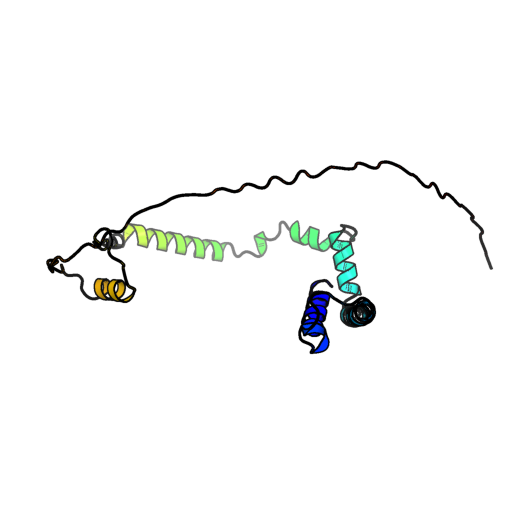OM 668 C C . ILE A 1 82 ? 8.534 32.585 -14.559 1.00 86.25 82 ILE A C 1
ATOM 670 O O . ILE A 1 82 ? 8.314 33.035 -13.435 1.00 86.25 82 ILE A O 1
ATOM 674 N N . GLY A 1 83 ? 9.175 33.290 -15.495 1.00 89.88 83 GLY A N 1
ATOM 675 C CA . GLY A 1 83 ? 9.683 34.643 -15.286 1.00 89.88 83 GLY A CA 1
ATOM 676 C C . GLY A 1 83 ? 8.575 35.638 -14.941 1.00 89.88 83 GLY A C 1
ATOM 677 O O . GLY A 1 83 ? 8.736 36.433 -14.016 1.00 89.88 83 GLY A O 1
ATOM 678 N N . LYS A 1 84 ? 7.421 35.559 -15.621 1.00 90.38 84 LYS A N 1
ATOM 679 C CA . LYS A 1 84 ? 6.249 36.403 -15.329 1.00 90.38 84 LYS A CA 1
ATOM 680 C C . LYS A 1 84 ? 5.649 36.109 -13.955 1.00 90.38 84 LYS A C 1
ATOM 682 O O . LYS A 1 84 ? 5.415 37.049 -13.203 1.00 90.38 84 LYS A O 1
ATOM 687 N N . ALA A 1 85 ? 5.448 34.837 -13.606 1.00 90.00 85 ALA A N 1
ATOM 688 C CA . ALA A 1 85 ? 4.918 34.450 -12.296 1.00 90.00 85 ALA A CA 1
ATOM 689 C C . ALA A 1 85 ? 5.844 34.888 -11.147 1.00 90.00 85 ALA A C 1
ATOM 691 O O . ALA A 1 85 ? 5.386 35.371 -10.114 1.00 90.00 85 ALA A O 1
ATOM 692 N N . PHE A 1 86 ? 7.157 34.773 -11.351 1.00 93.06 86 PHE A N 1
ATOM 693 C CA . PHE A 1 86 ? 8.156 35.211 -10.382 1.00 93.06 86 PHE A CA 1
ATOM 694 C C . PHE A 1 86 ? 8.185 36.738 -10.214 1.00 93.06 86 PHE A C 1
ATOM 696 O O . PHE A 1 86 ? 8.231 37.242 -9.092 1.00 93.06 86 PHE A O 1
ATOM 703 N N . LEU A 1 87 ? 8.114 37.487 -11.320 1.00 93.56 87 LEU A N 1
ATOM 704 C CA . LEU A 1 87 ? 8.018 38.950 -11.293 1.00 93.56 87 LEU A CA 1
ATOM 705 C C . LEU A 1 87 ? 6.766 39.428 -10.555 1.00 93.56 87 LEU A C 1
ATOM 707 O O . LEU A 1 87 ? 6.865 40.346 -9.740 1.00 93.56 87 LEU A O 1
ATOM 711 N N . ASP A 1 88 ? 5.622 38.793 -10.811 1.00 92.25 88 ASP A N 1
ATOM 712 C CA . ASP A 1 88 ? 4.351 39.118 -10.162 1.00 92.25 88 ASP A CA 1
ATOM 713 C C . ASP A 1 88 ? 4.417 38.865 -8.647 1.00 92.25 88 ASP A C 1
ATOM 715 O O . ASP A 1 88 ? 4.046 39.723 -7.845 1.00 92.25 88 ASP A O 1
ATOM 719 N N . GLN A 1 89 ? 5.017 37.744 -8.226 1.00 92.56 89 GLN A N 1
ATOM 720 C CA . GLN A 1 89 ? 5.256 37.466 -6.807 1.00 92.56 89 GLN A CA 1
ATOM 721 C C . GLN A 1 89 ? 6.129 38.543 -6.143 1.00 92.56 89 GLN A C 1
ATOM 723 O O . GLN A 1 89 ? 5.766 39.059 -5.085 1.00 92.56 89 GLN A O 1
ATOM 728 N N . ILE A 1 90 ? 7.253 38.923 -6.760 1.00 92.25 90 ILE A N 1
ATOM 729 C CA . ILE A 1 90 ? 8.139 39.962 -6.211 1.00 92.25 90 ILE A CA 1
ATOM 730 C C . ILE A 1 90 ? 7.425 41.315 -6.133 1.00 92.25 90 ILE A C 1
ATOM 732 O O . ILE A 1 90 ? 7.631 42.075 -5.184 1.00 92.25 90 ILE A O 1
ATOM 736 N N . GLN A 1 91 ? 6.604 41.651 -7.127 1.00 87.75 91 GLN A N 1
ATOM 737 C CA . GLN A 1 91 ? 5.838 42.894 -7.122 1.00 87.75 91 GLN A CA 1
ATOM 738 C C . GLN A 1 91 ? 4.787 42.905 -6.010 1.00 87.75 91 GLN A C 1
ATOM 740 O O . GLN A 1 91 ? 4.676 43.913 -5.310 1.00 87.75 91 GLN A O 1
ATOM 745 N N . ASN A 1 92 ? 4.096 41.787 -5.786 1.00 84.44 92 ASN A N 1
ATOM 746 C CA . ASN A 1 92 ? 3.144 41.633 -4.687 1.00 84.44 92 ASN A CA 1
ATOM 747 C C . ASN A 1 92 ? 3.830 41.768 -3.321 1.00 84.44 92 ASN A C 1
ATOM 749 O O . ASN A 1 92 ? 3.381 42.548 -2.483 1.00 84.44 92 ASN A O 1
ATOM 753 N N . GLU A 1 93 ? 4.979 41.114 -3.124 1.00 84.25 93 GLU A N 1
ATOM 754 C CA . GLU A 1 93 ? 5.762 41.265 -1.891 1.00 84.25 93 GLU A CA 1
ATOM 755 C C . GLU A 1 93 ? 6.206 42.722 -1.683 1.00 84.25 93 GLU A C 1
ATOM 757 O O . GLU A 1 93 ? 6.067 43.273 -0.592 1.00 84.25 93 GLU A O 1
ATOM 762 N N . ARG A 1 94 ? 6.680 43.404 -2.733 1.00 81.12 94 ARG A N 1
ATOM 763 C CA . ARG A 1 94 ? 7.045 44.829 -2.646 1.00 81.12 94 ARG A CA 1
ATOM 764 C C . ARG A 1 94 ? 5.863 45.710 -2.258 1.00 81.12 94 ARG A C 1
ATOM 766 O O . ARG A 1 94 ? 6.050 46.632 -1.467 1.00 81.12 94 ARG A O 1
ATOM 773 N N . GLN A 1 95 ? 4.671 45.450 -2.787 1.00 76.75 95 GLN A N 1
ATOM 774 C CA . GLN A 1 95 ? 3.467 46.191 -2.408 1.00 76.75 95 GLN A CA 1
ATOM 775 C C . GLN A 1 95 ? 3.077 45.933 -0.948 1.00 76.75 95 GLN A C 1
ATOM 777 O O . GLN A 1 95 ? 2.731 46.881 -0.246 1.00 76.75 95 GLN A O 1
ATOM 782 N N . ASP A 1 96 ? 3.228 44.703 -0.456 1.00 69.25 96 ASP A N 1
ATOM 783 C CA . ASP A 1 96 ? 3.006 44.373 0.956 1.00 69.25 96 ASP A CA 1
ATOM 784 C C . ASP A 1 96 ? 4.003 45.082 1.890 1.00 69.25 96 ASP A C 1
ATOM 786 O O . ASP A 1 96 ? 3.641 45.475 3.002 1.00 69.25 96 ASP A O 1
ATOM 790 N N . PHE A 1 97 ? 5.247 45.285 1.441 1.00 66.94 97 PHE A N 1
ATOM 791 C CA . PHE A 1 97 ? 6.283 45.983 2.211 1.00 66.94 97 PHE A CA 1
ATOM 792 C C . PHE A 1 97 ? 6.210 47.517 2.118 1.00 66.94 97 PHE A C 1
ATOM 794 O O . PHE A 1 97 ? 6.566 48.193 3.083 1.00 66.94 97 PHE A O 1
ATOM 801 N N . ILE A 1 98 ? 5.769 48.077 0.986 1.00 66.44 98 ILE A N 1
ATOM 802 C CA . ILE A 1 98 ? 5.758 49.531 0.729 1.00 66.44 98 ILE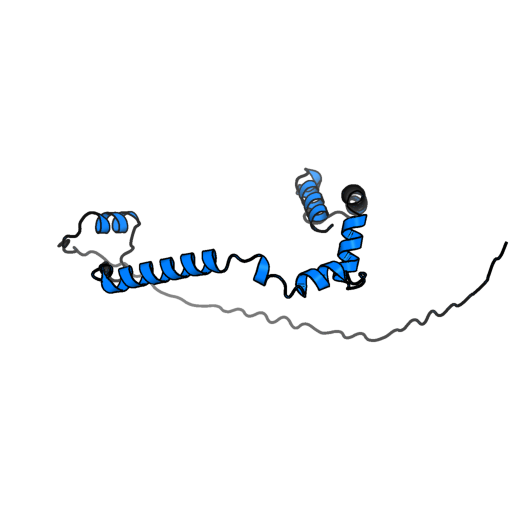 A CA 1
ATOM 803 C C . ILE A 1 98 ? 4.372 50.153 0.999 1.00 66.44 98 ILE A C 1
ATOM 805 O O . ILE A 1 98 ? 4.289 51.327 1.355 1.00 66.44 98 ILE A O 1
ATOM 809 N N . GLY A 1 99 ? 3.281 49.391 0.850 1.00 59.66 99 GLY A N 1
ATOM 810 C CA . GLY A 1 99 ? 1.919 49.926 0.720 1.00 59.66 99 GLY A CA 1
ATOM 811 C C . GLY A 1 99 ? 0.972 49.762 1.913 1.00 59.66 99 GLY A C 1
ATOM 812 O O . GLY A 1 99 ? -0.087 50.386 1.916 1.00 59.66 99 GLY A O 1
ATOM 813 N N . LEU A 1 100 ? 1.296 48.975 2.942 1.00 56.09 100 LEU A N 1
ATOM 814 C CA . LEU A 1 100 ? 0.376 48.752 4.063 1.00 56.09 100 LEU A CA 1
ATOM 815 C C . LEU A 1 100 ? 1.065 48.998 5.402 1.00 56.09 100 LEU A C 1
ATOM 817 O O . LEU A 1 100 ? 1.979 48.279 5.803 1.00 56.09 100 LEU A O 1
ATOM 821 N N . ALA A 1 101 ? 0.565 50.004 6.127 1.00 61.78 101 ALA A N 1
ATOM 822 C CA . ALA A 1 101 ? 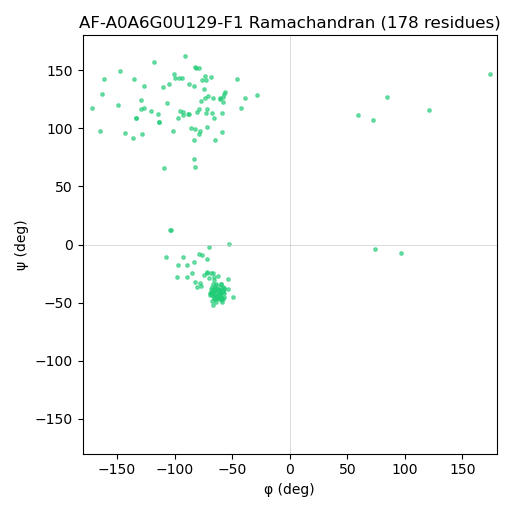0.792 50.150 7.558 1.00 61.78 101 ALA A CA 1
ATOM 823 C C . ALA A 1 101 ? 0.652 48.768 8.216 1.00 61.78 101 ALA A C 1
ATOM 825 O O . ALA A 1 101 ? -0.395 48.127 8.095 1.00 61.78 101 ALA A O 1
ATOM 826 N N . GLY A 1 102 ? 1.742 48.286 8.823 1.00 60.81 102 GLY A N 1
ATOM 827 C CA . GLY A 1 102 ? 1.889 46.893 9.237 1.00 60.81 102 GLY A CA 1
ATOM 828 C C . GLY A 1 102 ? 0.658 46.343 9.959 1.00 60.81 102 GLY A C 1
ATOM 829 O O . GLY A 1 102 ? 0.016 47.051 10.738 1.00 60.81 102 GLY A O 1
ATOM 830 N N . LYS A 1 103 ? 0.335 45.069 9.691 1.00 66.38 103 LYS A N 1
ATOM 831 C CA . LYS A 1 103 ? -0.838 44.362 10.239 1.00 66.38 103 LYS A CA 1
ATOM 832 C C . LYS A 1 103 ? -1.072 44.761 11.706 1.00 66.38 103 LYS A C 1
ATOM 834 O O . LYS A 1 103 ? -0.140 44.638 12.510 1.00 66.38 103 LYS A O 1
ATOM 839 N N . PRO A 1 104 ? -2.283 45.216 12.088 1.00 66.69 104 PRO A N 1
ATOM 840 C CA . PRO A 1 104 ? -2.526 45.700 13.439 1.00 66.69 104 PRO A CA 1
ATOM 841 C C . PRO A 1 104 ? -2.205 44.589 14.442 1.00 66.69 104 PRO A C 1
ATOM 843 O O . PRO A 1 104 ? -2.740 43.479 14.365 1.00 66.69 104 PRO A O 1
ATOM 846 N N . LYS A 1 105 ? -1.286 44.874 15.373 1.00 70.31 105 LYS A N 1
ATOM 847 C CA . LYS A 1 105 ? -0.850 43.909 16.388 1.00 70.31 105 LYS A CA 1
ATOM 848 C C . LYS A 1 105 ? -2.066 43.428 17.184 1.00 70.31 105 LYS A C 1
ATOM 850 O O . LYS A 1 105 ? -2.845 44.235 17.694 1.00 70.31 105 LYS A O 1
ATOM 855 N N . LYS A 1 106 ? -2.223 42.106 17.310 1.00 73.31 106 LYS A N 1
ATOM 856 C CA . LYS A 1 106 ? -3.294 41.499 18.114 1.00 73.31 106 LYS A CA 1
ATOM 857 C C . LYS A 1 106 ? -3.147 41.954 19.570 1.00 73.31 106 LYS A C 1
ATOM 859 O O . LYS A 1 106 ? -2.078 41.799 20.160 1.00 73.31 106 LYS A O 1
ATOM 864 N N . LYS A 1 107 ? -4.213 42.511 20.149 1.00 75.75 107 LYS A N 1
ATOM 865 C CA . LYS A 1 107 ? -4.249 42.886 21.571 1.00 75.75 107 LYS A CA 1
ATOM 866 C C . LYS A 1 107 ? -4.391 41.618 22.418 1.00 75.75 107 LYS A C 1
ATOM 868 O O . LYS A 1 107 ? -5.188 40.744 22.083 1.00 75.75 107 LYS A O 1
ATOM 873 N N . LYS A 1 108 ? -3.596 41.501 23.484 1.00 81.19 108 LYS A N 1
ATOM 874 C CA . LYS A 1 108 ? -3.648 40.361 24.412 1.00 81.19 108 LYS A CA 1
ATOM 875 C C . LYS A 1 108 ? -4.911 40.450 25.275 1.00 81.19 108 LYS A C 1
ATOM 877 O O . LYS A 1 108 ? -5.291 41.545 25.683 1.00 81.19 108 LYS A O 1
ATOM 882 N N . LEU A 1 109 ? -5.543 39.309 25.546 1.00 79.88 109 LEU A N 1
ATOM 883 C CA . LEU A 1 109 ? -6.636 39.224 26.513 1.00 79.88 109 LEU A CA 1
ATOM 884 C C . LEU A 1 109 ? -6.031 39.244 27.920 1.00 79.88 109 LEU A C 1
ATOM 886 O O . LEU A 1 109 ? -5.168 38.422 28.224 1.00 79.88 109 LEU A O 1
ATOM 890 N N . GLN A 1 110 ? -6.454 40.191 28.753 1.00 79.62 110 GLN A N 1
ATOM 891 C CA . GLN A 1 110 ? -6.022 40.244 30.145 1.00 79.62 110 GLN A CA 1
ATOM 892 C C . GLN A 1 110 ? -6.854 39.241 30.949 1.00 79.62 110 GLN A C 1
ATOM 894 O O . GLN A 1 110 ? -8.064 39.414 31.071 1.00 79.62 110 GLN A O 1
ATOM 899 N N . VAL A 1 111 ? -6.209 38.200 31.472 1.00 81.88 111 VAL A N 1
ATOM 900 C CA . VAL A 1 111 ? -6.844 37.133 32.261 1.00 81.88 111 VAL A CA 1
ATOM 901 C C . VAL A 1 111 ? -6.088 37.003 33.576 1.00 81.88 111 VAL A C 1
ATOM 903 O O . VAL A 1 111 ? -4.857 37.078 33.578 1.00 81.88 111 VAL A O 1
ATOM 906 N N . GLN A 1 112 ? -6.809 36.873 34.690 1.00 83.94 112 GLN A N 1
ATOM 907 C CA . GLN A 1 112 ? -6.179 36.709 35.996 1.00 83.94 112 GLN A CA 1
ATOM 908 C C . GLN A 1 112 ? -5.757 35.248 36.218 1.00 83.94 112 GLN A C 1
ATOM 910 O O . GLN A 1 112 ? -6.360 34.332 35.654 1.00 83.94 112 GLN A O 1
ATOM 915 N N . PRO A 1 113 ? -4.717 34.995 37.030 1.00 78.38 113 PRO A N 1
ATOM 916 C CA . PRO A 1 113 ? -4.305 33.636 37.360 1.00 78.38 113 PRO A CA 1
ATOM 917 C C . PRO A 1 113 ? -5.451 32.842 38.003 1.00 78.38 113 PRO A C 1
ATOM 919 O O . PRO A 1 113 ? -6.023 33.277 38.999 1.00 78.38 113 PRO A O 1
ATOM 922 N N . GLY A 1 114 ? -5.757 31.668 37.449 1.00 84.62 114 GLY A N 1
ATOM 923 C CA . GLY A 1 114 ? -6.827 30.788 37.935 1.00 84.62 114 GLY A CA 1
ATOM 924 C C . GLY A 1 114 ? -8.167 30.922 37.205 1.00 84.62 114 GLY A C 1
ATOM 925 O O . GLY A 1 114 ? -9.038 30.084 37.426 1.00 84.62 114 GLY A O 1
ATOM 926 N N . ASP A 1 115 ? -8.320 31.896 36.303 1.00 82.00 115 ASP A N 1
ATOM 927 C CA . ASP A 1 115 ? -9.520 32.020 35.470 1.00 82.00 115 ASP A CA 1
ATOM 928 C C . ASP A 1 115 ? -9.441 31.107 34.234 1.00 82.00 115 ASP A C 1
ATOM 930 O O . ASP A 1 115 ? -8.416 31.025 33.552 1.00 82.00 115 ASP A O 1
ATOM 934 N N . SER A 1 116 ? -10.549 30.430 33.920 1.00 84.12 116 SER A N 1
ATOM 935 C CA . SER A 1 116 ? -10.688 29.629 32.696 1.00 84.12 116 SER A CA 1
ATOM 936 C C . SER A 1 116 ? -11.330 30.453 31.574 1.00 84.12 116 SER A C 1
ATOM 938 O O . SER A 1 116 ? -12.198 31.284 31.828 1.00 84.12 116 SER A O 1
ATOM 940 N N . ILE A 1 117 ? -10.885 30.250 30.328 1.00 82.94 117 ILE A N 1
ATOM 941 C CA . ILE A 1 117 ? -11.334 31.022 29.157 1.00 82.94 117 ILE A CA 1
ATOM 942 C C . ILE A 1 117 ? -12.254 30.145 28.303 1.00 82.94 117 ILE A C 1
ATOM 944 O O . ILE A 1 117 ? -11.820 29.099 27.815 1.00 82.94 117 ILE A O 1
ATOM 948 N N . SER A 1 118 ? -13.496 30.585 28.080 1.00 83.88 118 SER A N 1
ATOM 949 C CA . SER A 1 118 ? -14.443 29.905 27.186 1.00 83.88 118 SER A CA 1
ATOM 950 C C . SER A 1 118 ? -14.374 30.435 25.745 1.00 83.88 118 SER A C 1
ATOM 952 O O . SER A 1 118 ? -13.856 31.522 25.462 1.00 83.88 118 SER A O 1
ATOM 954 N N . ILE A 1 119 ? -14.908 29.668 24.790 1.00 81.12 119 ILE A N 1
ATOM 955 C CA . ILE A 1 119 ? -14.933 30.048 23.365 1.00 81.12 119 ILE A CA 1
ATOM 956 C C . ILE A 1 119 ? -15.835 31.277 23.154 1.00 81.12 119 ILE A C 1
ATOM 958 O O . ILE A 1 119 ? -15.588 32.115 22.278 1.00 81.12 119 ILE A O 1
ATOM 962 N N . GLU A 1 120 ? -16.859 31.410 23.988 1.00 81.38 120 GLU A N 1
ATOM 963 C CA . GLU A 1 120 ? -17.802 32.517 24.031 1.00 81.38 120 GLU A CA 1
ATOM 964 C C . GLU A 1 120 ? -17.096 33.825 24.427 1.00 81.38 120 GLU A C 1
ATOM 966 O O . GLU A 1 120 ? -17.316 34.857 23.781 1.00 81.38 120 GLU A O 1
ATOM 971 N N . ASP A 1 121 ? -16.161 33.778 25.382 1.00 78.81 121 ASP A N 1
ATOM 972 C CA . ASP A 1 121 ? -15.371 34.941 25.817 1.00 78.81 121 ASP A CA 1
ATOM 973 C C . ASP A 1 121 ? -14.450 35.461 24.704 1.00 78.81 121 ASP A C 1
ATOM 975 O O . ASP A 1 121 ? -14.364 36.670 24.448 1.00 78.81 121 ASP A O 1
ATOM 979 N N . LEU A 1 122 ? -13.839 34.545 23.943 1.00 78.31 122 LEU A N 1
ATOM 980 C CA . LEU A 1 122 ? -13.014 34.875 22.773 1.00 78.31 122 LEU A CA 1
ATOM 981 C C . LEU A 1 122 ? -13.823 35.508 21.632 1.00 78.31 122 LEU A C 1
ATOM 983 O O . LEU A 1 122 ? -13.279 36.247 20.801 1.00 78.31 122 LEU A O 1
ATOM 987 N N . ARG A 1 123 ? -15.120 35.195 21.538 1.00 80.06 123 ARG A N 1
ATOM 988 C CA . ARG A 1 123 ? -16.032 35.810 20.562 1.00 80.06 123 ARG A CA 1
ATOM 989 C C . ARG A 1 123 ? -16.509 37.179 21.038 1.00 80.06 123 ARG A C 1
ATOM 991 O O . ARG A 1 123 ? -16.620 38.089 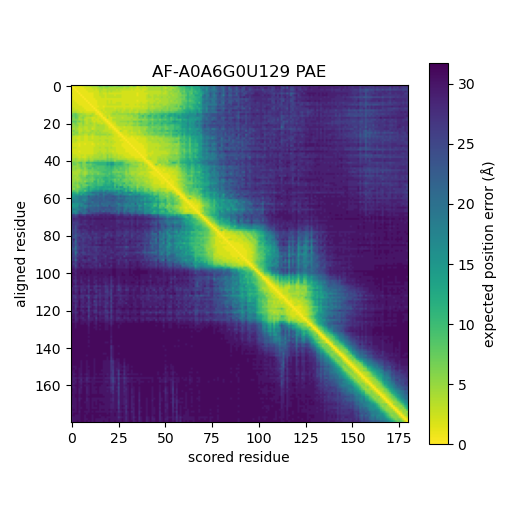20.219 1.00 80.06 123 ARG A O 1
ATOM 998 N N . LYS A 1 124 ? -16.733 37.348 22.343 1.00 73.62 124 LYS A N 1
ATOM 999 C CA . LYS A 1 124 ? -17.165 38.616 22.947 1.00 73.62 124 LYS A CA 1
ATOM 1000 C C . LYS A 1 124 ? -16.069 39.686 22.886 1.00 73.62 124 LYS A C 1
ATOM 1002 O O . LYS A 1 124 ? -16.352 40.809 22.476 1.00 73.62 124 LYS A O 1
ATOM 1007 N N . SER A 1 125 ? -14.813 39.313 23.158 1.00 69.56 125 SER A N 1
ATOM 1008 C CA . SER A 1 125 ? -13.643 40.202 23.026 1.00 69.56 125 SER A CA 1
ATOM 1009 C C . SER A 1 125 ? -13.444 40.731 21.596 1.00 69.56 125 SER A C 1
ATOM 1011 O O . SER A 1 125 ? -13.049 41.880 21.408 1.00 69.56 125 SER A O 1
ATOM 1013 N N . ARG A 1 126 ? -13.773 39.929 20.574 1.00 70.12 126 ARG A N 1
ATOM 1014 C CA . ARG A 1 126 ? -13.679 40.345 19.165 1.00 70.12 126 ARG A CA 1
ATOM 1015 C C . ARG A 1 126 ? -14.778 41.314 18.729 1.00 70.12 126 ARG A C 1
ATOM 1017 O O . ARG A 1 126 ? -14.554 42.066 17.788 1.00 70.12 126 ARG A O 1
ATOM 1024 N N . LYS A 1 127 ? -15.949 41.282 19.375 1.00 66.88 127 LYS A N 1
ATOM 1025 C CA . LYS A 1 127 ? -17.114 42.094 18.985 1.00 66.88 127 LYS A CA 1
ATOM 1026 C C . LYS A 1 127 ? -17.148 43.474 19.647 1.00 66.88 127 LYS A C 1
ATOM 1028 O O . LYS A 1 127 ? -17.676 44.393 19.041 1.00 66.88 127 LYS A O 1
ATOM 1033 N N . ASN A 1 128 ? -16.558 43.633 20.835 1.00 58.91 128 ASN A N 1
ATOM 1034 C CA . ASN A 1 128 ? -16.569 44.897 21.580 1.00 58.91 128 ASN A CA 1
ATOM 1035 C C . ASN A 1 128 ? -15.146 45.304 22.006 1.00 58.91 128 ASN A C 1
ATOM 1037 O O . ASN A 1 128 ? -14.669 44.853 23.049 1.00 58.91 128 ASN A O 1
ATOM 1041 N N . PRO A 1 129 ? -14.448 46.159 21.239 1.00 55.03 129 PRO A N 1
ATOM 1042 C CA . PRO A 1 129 ? -13.140 46.675 21.621 1.00 55.03 129 PRO A CA 1
ATOM 1043 C C . PRO A 1 129 ? -13.304 47.877 22.571 1.00 55.03 129 PRO A C 1
ATOM 1045 O O . PRO A 1 129 ? -13.099 49.019 22.176 1.00 55.03 129 PRO A O 1
ATOM 1048 N N . GLY A 1 130 ? -13.686 47.635 23.828 1.00 51.59 130 GLY A N 1
ATOM 1049 C CA . GLY A 1 130 ? -13.805 48.671 24.866 1.00 51.59 130 GLY A CA 1
ATOM 1050 C C . GLY A 1 130 ? -13.470 48.128 26.263 1.00 51.59 130 GLY A C 1
ATOM 1051 O O . GLY A 1 130 ? -13.658 46.933 26.499 1.00 51.59 130 GLY A O 1
ATOM 1052 N N . PRO A 1 131 ? -12.928 48.950 27.182 1.00 47.16 131 PRO A N 1
ATOM 1053 C CA . PRO A 1 131 ? -12.372 48.470 28.444 1.00 47.16 131 PRO A CA 1
ATOM 1054 C C . PRO A 1 131 ? -13.495 48.047 29.400 1.00 47.16 131 PRO A C 1
ATOM 1056 O O . PRO A 1 131 ? -14.277 48.870 29.864 1.00 47.16 131 PRO A O 1
ATOM 1059 N N . SER A 1 132 ? -13.579 46.749 29.695 1.00 49.09 132 SER A N 1
ATOM 1060 C CA . SER A 1 132 ? -14.541 46.205 30.656 1.00 49.09 132 SER A CA 1
ATOM 1061 C C . SER A 1 132 ? -14.055 46.455 32.084 1.00 49.09 132 SER A C 1
ATOM 1063 O O . SER A 1 132 ? -13.236 45.705 32.613 1.00 49.09 132 SER A O 1
ATOM 1065 N N . THR A 1 133 ? -14.564 47.507 32.719 1.00 48.34 133 THR A N 1
ATOM 1066 C CA . THR A 1 133 ? -14.425 47.767 34.155 1.00 48.34 133 THR A CA 1
ATOM 1067 C C . THR A 1 133 ? -15.488 46.985 34.930 1.00 48.34 133 THR A C 1
ATOM 1069 O O . THR A 1 133 ? -16.574 47.489 35.192 1.00 48.34 133 THR A O 1
ATOM 1072 N N . LEU A 1 134 ? -15.190 45.749 35.336 1.00 48.59 134 LEU A N 1
ATOM 1073 C CA . LEU A 1 134 ? -16.007 45.029 36.321 1.00 48.59 134 LEU A CA 1
ATOM 1074 C C . LEU A 1 134 ? -15.104 44.536 37.458 1.00 48.59 134 LEU A C 1
ATOM 1076 O O . LEU A 1 134 ? -14.157 43.787 37.239 1.00 48.59 134 LEU A O 1
ATOM 1080 N N . LYS A 1 135 ? -15.367 45.042 38.669 1.00 39.06 135 LYS A N 1
ATOM 1081 C CA . LYS A 1 135 ? -14.644 44.719 39.909 1.00 39.06 135 LYS A CA 1
ATOM 1082 C C . LYS A 1 135 ? -15.070 43.328 40.424 1.00 39.06 135 LYS A C 1
ATOM 1084 O O . LYS A 1 135 ? -16.268 43.051 40.384 1.00 39.06 135 LYS A O 1
ATOM 1089 N N . PRO A 1 136 ? -14.164 42.489 40.965 1.00 36.59 136 PRO A N 1
ATOM 1090 C CA . PRO A 1 136 ? -14.532 41.193 41.530 1.00 36.59 136 PRO A CA 1
ATOM 1091 C C . PRO A 1 136 ? -14.937 41.294 43.011 1.00 36.59 136 PRO A C 1
ATOM 1093 O O . PRO A 1 136 ? -14.287 41.977 43.801 1.00 36.59 136 PRO A O 1
ATOM 1096 N N . THR A 1 137 ? -15.995 40.575 43.395 1.00 41.34 137 THR A N 1
ATOM 1097 C CA . THR A 1 137 ? -16.422 40.340 44.790 1.00 41.34 137 THR A CA 1
ATOM 1098 C C . THR A 1 137 ? -15.888 38.994 45.316 1.00 41.34 137 THR A C 1
ATOM 1100 O O . THR A 1 137 ? -15.875 38.035 44.544 1.00 41.34 137 THR A O 1
ATOM 1103 N N . PRO A 1 138 ? -15.492 38.862 46.602 1.00 40.19 138 PRO A N 1
ATOM 1104 C CA . PRO A 1 138 ? -14.838 37.657 47.127 1.00 40.19 138 PRO A CA 1
ATOM 1105 C C . PRO A 1 138 ? -15.790 36.726 47.907 1.00 40.19 138 PRO A C 1
ATOM 1107 O O . PRO A 1 138 ? -16.677 37.208 48.604 1.00 40.19 138 PRO A O 1
ATOM 1110 N N . ASN A 1 139 ? -15.563 35.404 47.841 1.00 35.31 139 ASN A N 1
ATOM 1111 C CA . ASN A 1 139 ? -15.846 34.371 48.872 1.00 35.31 139 ASN A CA 1
ATOM 1112 C C . ASN A 1 139 ? -15.561 32.973 48.271 1.00 35.31 139 ASN A C 1
ATOM 1114 O O . ASN A 1 139 ? -15.838 32.775 47.099 1.00 35.31 139 ASN A O 1
ATOM 1118 N N . LYS A 1 140 ? -15.086 31.913 48.939 1.00 41.22 140 LYS A N 1
ATOM 1119 C CA . LYS A 1 140 ? -14.496 31.615 50.261 1.00 41.22 140 LYS A CA 1
ATOM 1120 C C . LYS A 1 140 ? -13.773 30.257 50.094 1.00 41.22 140 LYS A C 1
ATOM 1122 O O . LYS A 1 140 ? -14.263 29.389 49.379 1.00 41.22 140 LYS A O 1
ATOM 1127 N N . LYS A 1 141 ? -12.612 30.078 50.733 1.00 39.34 141 LYS A N 1
ATOM 1128 C CA . LYS A 1 141 ? -11.751 28.879 50.650 1.00 39.34 141 LYS A CA 1
ATOM 1129 C C . LYS A 1 141 ? -12.339 27.687 51.427 1.00 39.34 141 LYS A C 1
ATOM 1131 O O . LYS A 1 141 ? -12.830 27.885 52.536 1.00 39.34 141 LYS A O 1
ATOM 1136 N N . LYS A 1 142 ? -12.157 26.457 50.925 1.00 37.31 142 LYS A N 1
ATOM 1137 C CA . LYS A 1 142 ? -12.153 25.227 51.741 1.00 37.31 142 LYS A CA 1
ATOM 1138 C C . LYS A 1 142 ? -10.892 24.415 51.424 1.00 37.31 142 LYS A C 1
ATOM 1140 O O . LYS A 1 142 ? -10.611 24.134 50.266 1.00 37.31 142 LYS A O 1
ATOM 1145 N N . VAL A 1 143 ? -10.127 24.122 52.472 1.00 39.59 143 VAL A N 1
ATOM 1146 C CA . VAL A 1 143 ? -8.861 23.374 52.495 1.00 39.59 143 VAL A CA 1
ATOM 1147 C C . VAL A 1 143 ? -9.138 21.974 53.053 1.00 39.59 143 VAL A C 1
ATOM 1149 O O . VAL A 1 143 ? -9.857 21.876 54.043 1.00 39.59 143 VAL A O 1
ATOM 1152 N N . GLN A 1 144 ? -8.550 20.93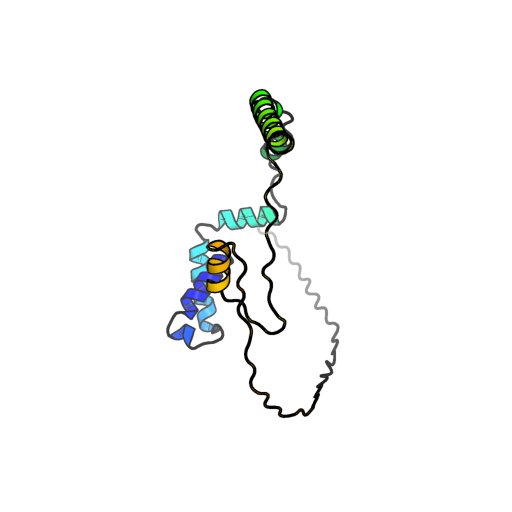0 52.461 1.00 40.94 144 GLN A N 1
ATOM 1153 C CA . GLN A 1 144 ? -8.226 19.629 53.086 1.00 40.94 144 GLN A CA 1
ATOM 1154 C C . GLN A 1 144 ? -7.231 18.910 52.145 1.00 40.94 144 GLN A C 1
ATOM 1156 O O . GLN A 1 144 ? -7.588 18.645 51.005 1.00 40.94 144 GLN A O 1
ATOM 1161 N N . VAL A 1 145 ? -5.915 18.974 52.397 1.00 34.25 145 VAL A N 1
ATOM 1162 C CA . VAL A 1 145 ? -5.038 18.117 53.243 1.00 34.25 145 VAL A CA 1
ATOM 1163 C C . VAL A 1 145 ? -4.536 16.854 52.512 1.00 34.25 145 VAL A C 1
ATOM 1165 O O . VAL A 1 145 ? -5.306 16.102 51.931 1.00 34.25 145 VAL A O 1
ATOM 1168 N N . LEU A 1 146 ? -3.206 16.707 52.546 1.00 41.19 146 LEU A N 1
ATOM 1169 C CA . LEU A 1 146 ? -2.311 15.727 51.914 1.00 41.19 146 LEU A CA 1
ATOM 1170 C C . LEU A 1 146 ? -2.195 14.397 52.689 1.00 41.19 146 LEU A C 1
ATOM 1172 O O . LEU A 1 146 ? -2.203 14.429 53.917 1.00 41.19 146 LEU A O 1
ATOM 1176 N N . SER A 1 147 ? -1.892 13.306 51.972 1.00 33.03 147 SER A N 1
ATOM 1177 C CA . SER A 1 147 ? -0.900 12.251 52.315 1.00 33.03 147 SER A CA 1
ATOM 1178 C C . SER A 1 147 ? -0.738 11.303 51.099 1.00 33.03 147 SER A C 1
ATOM 1180 O O . SER A 1 147 ? -1.733 10.879 50.525 1.00 33.03 147 SER A O 1
ATOM 1182 N N . SER A 1 148 ? 0.445 11.186 50.471 1.00 33.06 148 SER A N 1
ATOM 1183 C CA . SER A 1 148 ? 1.564 10.250 50.766 1.00 33.06 148 SER A CA 1
ATOM 1184 C C . SER A 1 148 ? 1.114 8.779 50.669 1.00 33.06 148 SER A C 1
ATOM 1186 O O . SER A 1 148 ? 0.262 8.379 51.446 1.00 33.06 148 SER A O 1
ATOM 1188 N N . SER A 1 149 ? 1.533 7.944 49.708 1.00 39.31 149 SER A N 1
ATOM 1189 C CA . SER A 1 149 ? 2.880 7.404 49.411 1.00 39.31 149 SER A CA 1
ATOM 1190 C C . SER A 1 149 ? 2.792 5.869 49.498 1.00 39.31 149 SER A C 1
ATOM 1192 O O . SER A 1 149 ? 2.576 5.358 50.588 1.00 39.31 149 SER A O 1
ATOM 1194 N N . SER A 1 150 ? 3.002 5.143 48.399 1.00 37.41 150 SER A N 1
ATOM 1195 C CA . SER A 1 150 ? 3.696 3.844 48.410 1.00 37.41 150 SER A CA 1
ATOM 1196 C C . SER A 1 150 ? 4.132 3.508 46.988 1.00 37.41 150 SER A C 1
ATOM 1198 O O . SER A 1 150 ? 3.367 3.661 46.038 1.00 37.41 150 SER A O 1
ATOM 1200 N N . SER A 1 151 ? 5.407 3.169 46.871 1.00 46.81 151 SER A N 1
ATOM 1201 C CA . SER A 1 151 ? 6.134 2.851 45.655 1.00 46.81 151 SER A CA 1
ATOM 1202 C C . SER A 1 151 ? 6.510 1.385 45.778 1.00 46.81 151 SER A C 1
ATOM 1204 O O . SER A 1 151 ? 7.331 1.044 46.624 1.00 46.81 151 SER A O 1
ATOM 1206 N N . GLU A 1 152 ? 5.933 0.537 44.940 1.00 44.88 152 GLU A N 1
ATOM 1207 C CA . GLU A 1 152 ? 6.322 -0.863 44.794 1.00 44.88 152 GLU A CA 1
ATOM 1208 C C . GLU A 1 152 ? 6.916 -1.054 43.395 1.00 44.88 152 GLU A C 1
ATOM 1210 O O . GLU A 1 152 ? 6.219 -1.014 42.381 1.00 44.88 152 GLU A O 1
ATOM 1215 N N . SER A 1 153 ? 8.241 -1.184 43.359 1.00 42.50 153 SER A N 1
ATOM 1216 C CA . SER A 1 153 ? 9.014 -1.551 42.179 1.00 42.50 153 SER A CA 1
ATOM 1217 C C . SER A 1 153 ? 9.278 -3.052 42.249 1.00 42.50 153 SER A C 1
ATOM 1219 O O . SER A 1 153 ? 10.083 -3.474 43.075 1.00 42.50 153 SER A O 1
ATOM 1221 N N . ASP A 1 154 ? 8.629 -3.841 41.394 1.00 45.56 154 ASP A N 1
ATOM 1222 C CA . ASP A 1 154 ? 8.960 -5.256 41.196 1.00 45.56 154 ASP A CA 1
ATOM 1223 C C . ASP A 1 154 ? 9.948 -5.389 40.032 1.00 45.56 154 ASP A C 1
ATOM 1225 O O . ASP A 1 154 ? 9.629 -5.124 38.869 1.00 45.56 154 ASP A O 1
ATOM 1229 N N . SER A 1 155 ? 11.178 -5.774 40.361 1.00 50.62 155 SER A N 1
ATOM 1230 C CA . SER A 1 155 ? 12.219 -6.175 39.419 1.00 50.62 155 SER A CA 1
ATOM 1231 C C . SER A 1 155 ? 12.100 -7.675 39.151 1.00 50.62 155 SER A C 1
ATOM 1233 O O . SER A 1 155 ? 12.357 -8.478 40.046 1.00 50.62 155 SER A O 1
ATOM 1235 N N . VAL A 1 156 ? 11.731 -8.056 37.928 1.00 56.28 156 VAL A N 1
ATOM 1236 C CA . VAL A 1 156 ? 11.805 -9.450 37.471 1.00 56.28 156 VAL A CA 1
ATOM 1237 C C . VAL A 1 156 ? 13.145 -9.687 36.775 1.00 56.28 156 VAL A C 1
ATOM 1239 O O . VAL A 1 156 ? 13.426 -9.088 35.737 1.00 56.28 156 VAL A O 1
ATOM 1242 N N . ASP A 1 157 ? 13.974 -10.538 37.379 1.00 44.25 157 ASP A N 1
ATOM 1243 C CA . ASP A 1 157 ? 15.191 -11.091 36.782 1.00 44.25 157 ASP A CA 1
ATOM 1244 C C . ASP A 1 157 ? 14.809 -12.014 35.616 1.00 44.25 157 ASP A C 1
ATOM 1246 O O . ASP A 1 157 ? 13.998 -12.931 35.764 1.00 44.25 157 ASP A O 1
ATOM 1250 N N . PHE A 1 158 ? 15.375 -11.754 34.438 1.00 46.34 158 PHE A N 1
ATOM 1251 C CA . PHE A 1 158 ? 15.247 -12.612 33.264 1.00 46.34 158 PHE A CA 1
ATOM 1252 C C . PHE A 1 158 ? 16.529 -13.433 33.138 1.00 46.34 158 PHE A C 1
ATOM 1254 O O . PHE A 1 158 ? 17.531 -12.947 32.613 1.00 46.34 158 PHE A O 1
ATOM 1261 N N . ASP A 1 159 ? 16.494 -14.672 33.628 1.00 46.66 159 ASP A N 1
ATOM 1262 C CA . ASP A 1 159 ? 17.560 -15.645 33.403 1.00 46.66 159 ASP A CA 1
ATOM 1263 C C . ASP A 1 159 ? 17.636 -15.999 31.911 1.00 46.66 159 ASP A C 1
ATOM 1265 O O . ASP A 1 159 ? 16.773 -16.668 31.336 1.00 46.66 159 ASP A O 1
ATOM 1269 N N . THR A 1 160 ? 18.702 -15.527 31.270 1.00 43.25 160 THR A N 1
ATOM 1270 C CA . THR A 1 160 ? 19.145 -15.947 29.943 1.00 43.25 160 THR A CA 1
ATOM 1271 C C . THR A 1 160 ? 19.728 -17.352 30.016 1.00 43.25 160 THR A C 1
ATOM 1273 O O . THR A 1 160 ? 20.892 -17.520 30.376 1.00 43.25 160 THR A O 1
ATOM 1276 N N . VAL A 1 161 ? 18.954 -18.360 29.611 1.00 54.00 161 VAL A N 1
ATOM 1277 C CA . VAL A 1 161 ? 19.521 -19.667 29.260 1.00 54.00 161 VAL A CA 1
ATOM 1278 C C . VAL A 1 161 ? 19.945 -19.613 27.797 1.00 54.00 161 VAL A C 1
ATOM 1280 O O . VAL A 1 161 ? 19.130 -19.660 26.877 1.00 54.00 161 VAL A O 1
ATOM 1283 N N . SER A 1 162 ? 21.247 -19.422 27.615 1.00 48.44 162 SER A N 1
ATOM 1284 C CA . SER A 1 162 ? 21.952 -19.680 26.369 1.00 48.44 162 SER A CA 1
ATOM 1285 C C . SER A 1 162 ? 22.032 -21.195 26.216 1.00 48.44 162 SER A C 1
ATOM 1287 O O . SER A 1 162 ? 22.672 -21.834 27.047 1.00 48.44 162 SER A O 1
ATOM 1289 N N . ASP A 1 163 ? 21.406 -21.759 25.187 1.00 52.03 163 ASP A N 1
ATOM 1290 C CA . ASP A 1 163 ? 21.735 -23.114 24.753 1.00 52.03 16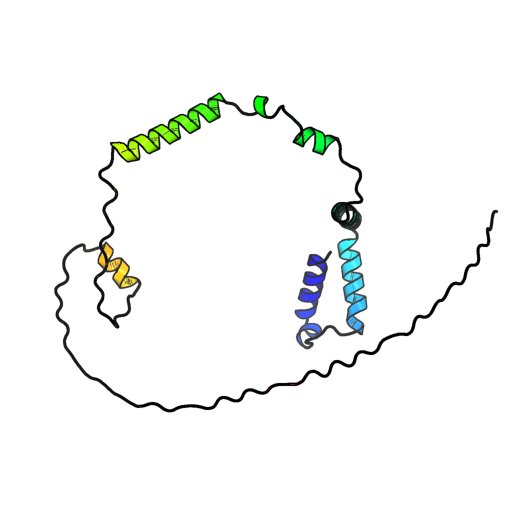3 ASP A CA 1
ATOM 1291 C C . ASP A 1 163 ? 22.200 -23.048 23.303 1.00 52.03 163 ASP A C 1
ATOM 1293 O O . ASP A 1 163 ? 21.492 -22.592 22.400 1.00 52.03 163 ASP A O 1
ATOM 1297 N N . SER A 1 164 ? 23.473 -23.383 23.160 1.00 56.56 164 SER A N 1
ATOM 1298 C CA . SER A 1 164 ? 24.256 -23.368 21.941 1.00 56.56 164 SER A CA 1
ATOM 1299 C C . SER A 1 164 ? 24.303 -24.798 21.409 1.00 56.56 164 SER A C 1
ATOM 1301 O O . SER A 1 164 ? 24.431 -25.743 22.179 1.00 56.56 164 SER A O 1
ATOM 1303 N N . ASP A 1 165 ? 24.264 -24.908 20.084 1.00 48.28 165 ASP A N 1
ATOM 1304 C CA . ASP A 1 165 ? 24.772 -26.025 19.285 1.00 48.28 165 ASP A CA 1
ATOM 1305 C C . ASP A 1 165 ? 24.014 -27.366 19.302 1.00 48.28 165 ASP A C 1
ATOM 1307 O O . ASP A 1 165 ? 24.181 -28.226 20.162 1.00 48.28 165 ASP A O 1
ATOM 1311 N N . ASN A 1 166 ? 23.331 -27.637 18.185 1.00 53.94 166 ASN A N 1
ATOM 1312 C CA . ASN A 1 166 ? 23.746 -28.781 17.375 1.00 53.94 166 ASN A CA 1
ATOM 1313 C C . ASN A 1 166 ? 23.461 -28.549 15.886 1.00 53.94 166 ASN A C 1
ATOM 1315 O O . ASN A 1 166 ? 22.326 -28.324 15.466 1.00 53.94 166 ASN A O 1
ATOM 1319 N N . LEU A 1 167 ? 24.546 -28.587 15.116 1.00 50.59 167 LEU A N 1
ATOM 1320 C CA . LEU A 1 167 ? 24.583 -28.698 13.665 1.00 50.59 167 LEU A CA 1
ATOM 1321 C C . LEU A 1 167 ? 24.143 -30.118 13.293 1.00 50.59 167 LEU A C 1
ATOM 1323 O O . LEU A 1 167 ? 24.727 -31.074 13.797 1.00 50.59 167 LEU A O 1
ATOM 1327 N N . ASP A 1 168 ? 23.161 -30.253 12.405 1.00 54.69 168 ASP A N 1
ATOM 1328 C CA . ASP A 1 168 ? 22.930 -31.504 11.680 1.00 54.69 168 ASP A CA 1
ATOM 1329 C C . ASP A 1 168 ? 23.219 -31.254 10.197 1.00 54.69 168 ASP A C 1
ATOM 1331 O O . ASP A 1 168 ? 22.507 -30.525 9.499 1.00 54.69 168 ASP A O 1
ATOM 1335 N N . ASP A 1 169 ? 24.366 -31.787 9.789 1.00 56.25 169 ASP A N 1
ATOM 1336 C CA . ASP A 1 169 ? 24.920 -31.821 8.444 1.00 56.25 169 ASP A CA 1
ATOM 1337 C C . ASP A 1 169 ? 24.286 -32.995 7.690 1.00 56.25 169 ASP A C 1
ATOM 1339 O O . ASP A 1 169 ? 24.670 -34.149 7.861 1.00 56.25 169 ASP A O 1
ATOM 1343 N N . GLY A 1 170 ? 23.278 -32.690 6.876 1.00 47.59 170 GLY A N 1
ATOM 1344 C CA . GLY A 1 170 ? 22.617 -33.640 5.988 1.00 47.59 170 GLY A CA 1
ATOM 1345 C C . GLY A 1 170 ? 22.946 -33.361 4.527 1.00 47.59 170 GLY A C 1
ATOM 1346 O O . GLY A 1 170 ? 22.064 -32.966 3.764 1.00 47.59 170 GLY A O 1
ATOM 1347 N N . SER A 1 171 ? 24.211 -33.537 4.141 1.00 49.34 171 SER A N 1
ATOM 1348 C CA . SER A 1 171 ? 24.586 -33.774 2.744 1.00 49.34 171 SER A CA 1
ATOM 1349 C C . SER A 1 171 ? 24.064 -35.147 2.316 1.00 49.34 171 SER A C 1
ATOM 1351 O O . SER A 1 171 ? 24.559 -36.161 2.798 1.00 49.34 171 SER A O 1
ATOM 1353 N N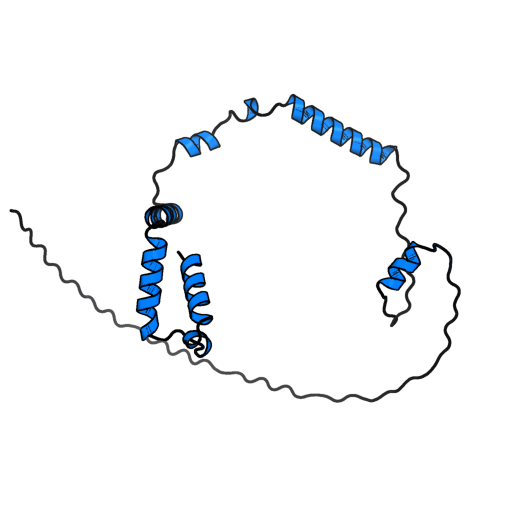 . ASP A 1 172 ? 23.108 -35.192 1.390 1.00 56.31 172 ASP A N 1
ATOM 1354 C CA . ASP A 1 172 ? 22.929 -36.368 0.538 1.00 56.31 172 ASP A CA 1
ATOM 1355 C C . ASP A 1 172 ? 22.759 -35.928 -0.915 1.00 56.31 172 ASP A C 1
ATOM 1357 O O . ASP A 1 172 ? 21.786 -35.285 -1.320 1.00 56.31 172 ASP A O 1
ATOM 1361 N N . SER A 1 173 ? 23.810 -36.211 -1.669 1.00 54.78 173 SER A N 1
ATOM 1362 C CA . SER A 1 173 ? 23.934 -36.025 -3.097 1.00 54.78 173 SER A CA 1
ATOM 1363 C C . SER A 1 173 ? 23.585 -37.340 -3.778 1.00 54.78 173 SER A C 1
ATOM 1365 O O . SER A 1 173 ? 24.385 -38.262 -3.689 1.00 54.78 173 SER A O 1
ATOM 1367 N N . GLU A 1 174 ? 22.504 -37.398 -4.556 1.00 61.38 174 GLU A N 1
ATOM 1368 C CA . GLU A 1 174 ? 22.456 -38.313 -5.699 1.00 61.38 174 GLU A CA 1
ATOM 1369 C C . GLU A 1 174 ? 21.921 -37.609 -6.949 1.00 61.38 174 GLU A C 1
ATOM 1371 O O . GLU A 1 174 ? 20.754 -37.242 -7.089 1.00 61.38 174 GLU A O 1
ATOM 1376 N N . ASP A 1 175 ? 22.873 -37.410 -7.853 1.00 54.03 175 ASP A N 1
ATOM 1377 C CA . ASP A 1 175 ? 22.733 -37.090 -9.257 1.00 54.03 175 ASP A CA 1
ATOM 1378 C C . ASP A 1 175 ? 22.397 -38.390 -10.002 1.00 54.03 175 ASP A C 1
ATOM 1380 O O . ASP A 1 175 ? 23.202 -39.321 -10.035 1.00 54.03 175 ASP A O 1
ATOM 1384 N N . VAL A 1 176 ? 21.214 -38.479 -10.615 1.00 60.09 176 VAL A N 1
ATOM 1385 C CA . VAL A 1 176 ? 20.982 -39.466 -11.676 1.00 60.09 176 VAL A CA 1
ATOM 1386 C C . VAL A 1 176 ? 20.092 -38.883 -12.764 1.00 60.09 176 VAL A C 1
ATOM 1388 O O . VAL A 1 176 ? 18.862 -38.884 -12.711 1.00 60.09 176 VAL A O 1
ATOM 1391 N N . ASN A 1 177 ? 20.783 -38.399 -13.792 1.00 51.34 177 ASN A N 1
ATOM 1392 C CA . ASN A 1 177 ? 20.338 -38.285 -15.172 1.00 51.34 177 ASN A CA 1
ATOM 1393 C C . ASN A 1 177 ? 19.303 -39.349 -15.572 1.00 51.34 177 ASN A C 1
ATOM 1395 O O . ASN A 1 177 ? 19.571 -40.551 -15.500 1.00 51.34 177 ASN A O 1
ATOM 1399 N N . LYS A 1 178 ? 18.181 -38.914 -16.155 1.00 53.91 178 LYS A N 1
ATOM 1400 C CA . LYS A 1 178 ? 17.390 -39.776 -17.038 1.00 53.91 178 LYS A CA 1
ATOM 1401 C C . LYS A 1 178 ? 16.933 -39.027 -18.289 1.00 53.91 178 LYS A C 1
ATOM 1403 O O . LYS A 1 178 ? 15.886 -38.392 -18.319 1.00 53.91 178 LYS A O 1
ATOM 1408 N N . LEU A 1 179 ? 17.776 -39.134 -19.314 1.00 55.62 179 LEU A N 1
ATOM 1409 C CA . LEU A 1 179 ? 17.414 -39.082 -20.731 1.00 55.62 179 LEU A CA 1
ATOM 1410 C C . LEU A 1 179 ? 16.446 -40.232 -21.042 1.00 55.62 179 LEU A C 1
ATOM 1412 O O . LEU A 1 179 ? 16.808 -41.377 -20.777 1.00 55.62 179 LEU A O 1
ATOM 1416 N N . VAL A 1 180 ? 15.271 -39.924 -21.601 1.00 51.22 180 VAL A N 1
ATOM 1417 C CA . VAL A 1 180 ? 14.732 -40.440 -22.882 1.00 51.22 180 VAL A CA 1
ATOM 1418 C C . VAL A 1 180 ? 13.737 -39.407 -23.399 1.00 51.22 180 VAL A C 1
ATOM 1420 O O . VAL A 1 180 ? 12.858 -39.009 -22.603 1.00 51.22 180 VAL A O 1
#

pLDDT: mean 71.56, std 18.5, range [33.03, 94.81]

Radius of gyration: 36.64 Å; Cα contacts (8 Å, |Δi|>4): 26; chains: 1; bounding box: 46×91×77 Å

Organism: Aphis glycines (NCBI:txid307491)

Foldseek 3Di:
DVVLLVVLLVVQCPDPVNVVDPDDDPVCVVVSVVVSCVVCVVVVVVVVVVVCVVVVNDPDPVVVVCVVVPPPPVPVDPVVVVVVVVVVVVVVVVCQVPPDDPDPDDDDDDDDPPDDDDPVNVVVCVPDVDDDDDDDDDDDDDDDDDDDDDDDDDDDDDDDDDDDDDDDDDDDDDDDDDDD

Secondary structure (DSSP, 8-state):
-HHHHHHHHHHHHTSHHHHT-SS--TTHHHHHHHHHHHHHHTTHHHHHHHHHHHTT-S---HHHHHHHH-GGGGGTS-HHHHHHHHHHHHHHHHHHHHSS---PPPPPP---TT----HHHHHHHHH--S----PPPP------------------------------------------

Sequence (180 aa):
MKRAWRDILRQWKNTKTGSCYTTLQKDMFPRLLTQLMDKIELNKVENLKAGFKEAGIHPVNKDKLLEQLAEHKSSMLDNDLIGKAFLDQIQNERQDFIGLAGKPKKKKLQVQPGDSISIEDLRKSRKNPGPSTLKPTPNKKKVQVLSSSSSESDSVDFDTVSDSDNLDDGSDSEDVNKLV

Solvent-accessible surface area (backbone atoms only — not comparable to full-atom values): 12407 Å² total; per-residue (Å²): 111,73,68,62,49,53,51,52,54,49,56,44,39,73,33,81,72,36,59,75,42,96,65,86,54,77,83,52,47,62,58,55,49,50,55,43,51,65,69,40,54,87,46,41,68,58,54,49,53,50,50,30,49,74,72,62,66,52,84,83,59,60,67,64,51,47,64,70,64,46,84,62,62,71,78,74,50,60,62,68,59,53,50,50,54,50,51,51,50,53,50,52,54,49,45,59,73,75,70,48,86,68,80,80,77,82,80,80,83,91,74,62,92,90,67,85,86,54,76,66,56,64,52,49,58,72,73,51,94,67,89,82,87,75,85,87,84,90,87,84,91,86,87,84,88,90,81,88,89,87,85,86,82,86,83,79,84,79,85,81,82,84,83,80,88,84,88,82,88,79,90,81,88,82,90,77,91,77,91,129

Mean predicted aligned error: 22.4 Å